Protein AF-A2G7I9-F1 (afdb_monomer)

Foldseek 3Di:
DDQLPQPQPDDDDPDDCPCVCQCVPDPNDDDDDPVVLLVVLVQLLCCQQPPLDPVSVVSVCPDDPRDQPSFRPPPVRPPDPDTHGSLLSNLQRVSVSSNVCSCVVPVRDQDPSSCLNVLQNVHVVSNVVNVVPDDDDQSSCLRVLSSLPVVSNVCCCPVVVHQRDLVSCLVNVNVVSVVVNCVVPVPPLCVLQSCLSPLVVLPVPVVVVPPDDLVCPQSNVLSVLSSCVVPPVDDDDDQCDARPVGDGSVNSCVVRVPPDDCVSVPDDDPDPPPDDD

Sequence (277 aa):
MTKYIQKYRFYSFKVSESLDKQIFDKYFGLGLTDSNHLKISHLLKTIIDDDDDVKLLAPLTEKNGFSRYNSINFNELPCVESQLSLLEACCYYGSVNCFKFLRTKFSAEITELCLQLSFLGGNPDIMSECLKCHKPDKKCMKYAIMSHNIDFVTYLMNEHNLKIKVRYCIKYDNIQAFLIRYDQTNDIEDFIVQTSDYPYVWKTIFSNLTEFDEDYHGLLYTAKFIAHHNFYYDNKDDYHFKDDSGKNILHYIAMYFTGIDIEYIGCPKVRLAQRSI

Organism: Trichomonas vaginalis (strain ATCC PRA-98 / G3) (NCBI:txid412133)

InterPro domains:
  IPR020683 Domain of unknown function DUF3447 [PF11929] (106-180)
  IPR036770 Ankyrin repeat-containing domain superfamily [SSF48403] (51-256)

Structure (mmCIF, N/CA/C/O backbone):
data_AF-A2G7I9-F1
#
_entry.id   AF-A2G7I9-F1
#
loop_
_atom_site.group_PDB
_atom_site.id
_atom_site.type_symbol
_atom_site.label_atom_id
_atom_site.label_alt_id
_atom_site.label_comp_id
_atom_site.label_asym_id
_atom_site.label_entity_id
_atom_site.label_seq_id
_atom_site.pdbx_PDB_ins_code
_atom_site.Cartn_x
_atom_site.Cartn_y
_atom_site.Cartn_z
_atom_site.occupancy
_atom_site.B_iso_or_equiv
_atom_site.auth_seq_id
_atom_site.auth_comp_id
_atom_site.auth_asym_id
_atom_site.auth_atom_id
_atom_site.pdbx_PDB_model_num
ATOM 1 N N . MET A 1 1 ? 5.136 -16.976 12.941 1.00 31.02 1 MET A N 1
ATOM 2 C CA . MET A 1 1 ? 4.309 -16.059 12.131 1.00 31.02 1 MET A CA 1
ATOM 3 C C . MET A 1 1 ? 4.941 -14.685 12.243 1.00 31.02 1 MET A C 1
ATOM 5 O O . MET A 1 1 ? 5.017 -14.163 13.348 1.00 31.02 1 MET A O 1
ATOM 9 N N . THR A 1 2 ? 5.522 -14.175 11.164 1.00 25.70 2 THR A N 1
ATOM 10 C CA . THR A 1 2 ? 6.308 -12.933 11.189 1.00 25.70 2 THR A CA 1
ATOM 11 C C . THR A 1 2 ? 5.359 -11.739 11.278 1.00 25.70 2 THR A C 1
ATOM 13 O O . THR A 1 2 ? 4.479 -11.618 10.431 1.00 25.70 2 THR A O 1
ATOM 16 N N . LYS A 1 3 ? 5.514 -10.847 12.272 1.00 31.17 3 LYS A N 1
ATOM 17 C CA . LYS A 1 3 ? 4.877 -9.519 12.191 1.00 31.17 3 LYS A CA 1
ATOM 18 C C . LYS A 1 3 ? 5.465 -8.828 10.957 1.00 31.17 3 LYS A C 1
ATOM 20 O O . LYS A 1 3 ? 6.676 -8.623 10.912 1.00 31.17 3 LYS A O 1
ATOM 25 N N . TYR A 1 4 ? 4.634 -8.484 9.974 1.00 40.41 4 TYR A N 1
ATOM 26 C CA . TYR A 1 4 ? 5.052 -7.654 8.845 1.00 40.41 4 TYR A CA 1
ATOM 27 C C . TYR A 1 4 ? 5.367 -6.256 9.392 1.00 40.41 4 TYR A C 1
ATOM 29 O O . TYR A 1 4 ? 4.468 -5.452 9.628 1.00 40.41 4 TYR A O 1
ATOM 37 N N . ILE A 1 5 ? 6.643 -5.988 9.674 1.00 40.84 5 ILE A N 1
ATOM 38 C CA . ILE A 1 5 ? 7.090 -4.670 10.130 1.00 40.84 5 ILE A CA 1
ATOM 39 C C . ILE A 1 5 ? 6.870 -3.704 8.966 1.00 40.84 5 ILE A C 1
ATOM 41 O O . ILE A 1 5 ? 7.518 -3.835 7.928 1.00 40.84 5 ILE A O 1
ATOM 45 N N . GLN A 1 6 ? 5.964 -2.735 9.132 1.00 49.16 6 GLN A N 1
ATOM 46 C CA . GLN A 1 6 ? 5.792 -1.665 8.153 1.00 49.16 6 GLN A CA 1
ATOM 47 C C . GLN A 1 6 ? 7.142 -0.973 7.935 1.00 49.16 6 GLN A C 1
ATOM 49 O O . GLN A 1 6 ? 7.663 -0.315 8.834 1.00 49.16 6 GLN A O 1
ATOM 54 N N . LYS A 1 7 ? 7.686 -1.079 6.717 1.00 42.44 7 LYS A N 1
ATOM 55 C CA . LYS A 1 7 ? 8.950 -0.438 6.303 1.00 42.44 7 LYS A CA 1
ATOM 56 C C . LYS A 1 7 ? 8.947 1.087 6.523 1.00 42.44 7 LYS A C 1
ATOM 58 O O . LYS A 1 7 ? 10.001 1.701 6.624 1.00 42.44 7 LYS A O 1
ATOM 63 N N . TYR A 1 8 ? 7.755 1.676 6.636 1.00 48.97 8 TYR A N 1
ATOM 64 C CA . TYR A 1 8 ? 7.500 3.099 6.859 1.00 48.97 8 TYR A CA 1
ATOM 65 C C . TYR A 1 8 ? 7.062 3.444 8.301 1.00 48.97 8 TYR A C 1
ATOM 67 O O . TYR A 1 8 ? 6.523 4.528 8.523 1.00 48.97 8 TYR A O 1
ATOM 75 N N . ARG A 1 9 ? 7.286 2.563 9.294 1.00 41.75 9 ARG A N 1
ATOM 76 C CA . ARG A 1 9 ? 7.058 2.872 10.722 1.00 41.75 9 ARG A CA 1
ATOM 77 C C . ARG A 1 9 ? 8.090 3.913 11.177 1.00 41.75 9 ARG A C 1
ATOM 79 O O . ARG A 1 9 ? 9.250 3.585 11.419 1.00 41.75 9 ARG A O 1
ATOM 86 N N . PHE A 1 10 ? 7.683 5.181 11.213 1.00 41.25 10 PHE A N 1
ATOM 87 C CA . PHE A 1 10 ? 8.579 6.295 11.530 1.00 41.25 10 PHE A CA 1
ATOM 88 C C . PHE A 1 10 ? 9.088 6.246 12.977 1.00 41.25 10 PHE A C 1
ATOM 90 O O . PHE A 1 10 ? 8.421 5.728 13.869 1.00 41.25 10 PHE A O 1
ATOM 97 N N . TYR A 1 11 ? 10.282 6.814 13.170 1.00 35.47 11 TYR A N 1
ATOM 98 C CA . TYR A 1 11 ? 11.043 6.905 14.418 1.00 35.47 11 TYR A CA 1
ATOM 99 C C . TYR A 1 11 ? 10.212 6.937 15.708 1.00 35.47 11 TYR A C 1
ATOM 101 O O . TYR A 1 11 ? 9.397 7.836 15.924 1.00 35.47 11 TYR A O 1
ATOM 109 N N . SER A 1 12 ? 10.554 6.041 16.637 1.00 38.47 12 SER A N 1
ATOM 110 C CA . SER A 1 12 ? 10.219 6.206 18.047 1.00 38.47 12 SER A CA 1
ATOM 111 C C . SER A 1 12 ? 10.890 7.472 18.587 1.00 38.47 12 SER A C 1
ATOM 113 O O . SER A 1 12 ? 12.110 7.546 18.756 1.00 38.47 12 SER A O 1
ATOM 115 N N . PHE A 1 13 ? 10.087 8.498 18.862 1.00 37.19 13 PHE A N 1
ATOM 116 C CA . PHE A 1 13 ? 10.564 9.681 19.570 1.00 37.19 13 PHE A CA 1
ATOM 117 C C . PHE A 1 13 ? 10.993 9.284 20.988 1.00 37.19 13 PHE A C 1
ATOM 119 O O . PHE A 1 13 ? 10.234 8.648 21.718 1.00 37.19 13 PHE A O 1
ATOM 126 N N . LYS A 1 14 ? 12.188 9.710 21.417 1.00 40.84 14 LYS A N 1
ATOM 127 C CA . LYS A 1 14 ? 12.550 9.689 22.841 1.00 40.84 14 LYS A CA 1
ATOM 128 C C . LYS A 1 14 ? 11.755 10.776 23.567 1.00 40.84 14 LYS A C 1
ATOM 130 O O . LYS A 1 14 ? 12.200 11.917 23.661 1.00 40.84 14 LYS A O 1
ATOM 135 N N . VAL A 1 15 ? 10.567 10.416 24.045 1.00 42.34 15 VAL A N 1
ATOM 136 C CA . VAL A 1 15 ? 9.718 11.278 24.879 1.00 42.34 15 VAL A CA 1
ATOM 137 C C . VAL A 1 15 ? 10.350 11.428 26.266 1.00 42.34 15 VAL A C 1
ATOM 139 O O . VAL A 1 15 ? 10.747 10.438 26.876 1.00 42.34 15 VAL A O 1
ATOM 142 N N . SER A 1 16 ? 10.449 12.662 26.769 1.00 38.56 16 SER A N 1
ATOM 143 C CA . SER A 1 16 ? 11.104 12.976 28.044 1.00 38.56 16 SER A CA 1
ATOM 144 C C . SER A 1 16 ? 10.111 13.339 29.157 1.00 38.56 16 SER A C 1
ATOM 146 O O . SER A 1 16 ? 9.868 14.512 29.442 1.00 38.56 16 SER A O 1
ATOM 148 N N . GLU A 1 17 ? 9.584 12.306 29.809 1.00 43.19 17 GLU A N 1
ATOM 149 C CA . GLU A 1 17 ? 9.392 12.208 31.266 1.00 43.19 17 GLU A CA 1
ATOM 150 C C . GLU A 1 17 ? 8.541 13.230 32.061 1.00 43.19 17 GLU A C 1
ATOM 152 O O . GLU A 1 17 ? 8.348 12.991 33.249 1.00 43.19 17 GLU A O 1
ATOM 157 N N . SER A 1 18 ? 8.036 14.354 31.544 1.00 35.47 18 SER A N 1
ATOM 158 C CA . SER A 1 18 ? 7.491 15.424 32.422 1.00 35.47 18 SER A CA 1
ATOM 159 C C . SER A 1 18 ? 5.965 15.550 32.503 1.00 35.47 18 SER A C 1
ATOM 161 O O . SER A 1 18 ? 5.465 16.327 33.313 1.00 35.47 18 SER A O 1
ATOM 163 N N . LEU A 1 19 ? 5.209 14.817 31.679 1.00 37.66 19 LEU A N 1
ATOM 164 C CA . LEU A 1 19 ? 3.817 15.145 31.385 1.00 37.66 19 LEU A CA 1
ATOM 165 C C . LEU A 1 19 ? 2.821 13.980 31.126 1.00 37.66 19 LEU A C 1
ATOM 167 O O . LEU A 1 19 ? 1.680 14.296 30.807 1.00 37.66 19 LEU A O 1
ATOM 171 N N . ASP A 1 20 ? 3.060 12.653 31.138 1.00 47.78 20 ASP A N 1
ATOM 172 C CA . ASP A 1 20 ? 3.961 11.609 31.743 1.00 47.78 20 ASP A CA 1
ATOM 173 C C . ASP A 1 20 ? 3.395 10.887 33.165 1.00 47.78 20 ASP A C 1
ATOM 175 O O . ASP A 1 20 ? 2.493 9.191 33.605 1.00 47.78 20 ASP A O 1
ATOM 179 N N . LYS A 1 21 ? 3.760 12.116 33.783 1.00 37.25 21 LYS A N 1
ATOM 180 C CA . LYS A 1 21 ? 3.775 12.826 35.100 1.00 37.25 21 LYS A CA 1
ATOM 181 C C . LYS A 1 21 ? 2.654 13.879 35.286 1.00 37.25 21 LYS A C 1
ATOM 183 O O . LYS A 1 21 ? 2.747 14.633 36.238 1.00 37.25 21 LYS A O 1
ATOM 188 N N . GLN A 1 22 ? 1.568 13.854 34.479 1.00 39.16 22 GLN A N 1
ATOM 189 C CA . GLN A 1 22 ? 0.197 14.269 34.902 1.00 39.16 22 GLN A CA 1
ATOM 190 C C . GLN A 1 22 ? -0.930 13.356 34.344 1.00 39.16 22 GLN A C 1
ATOM 192 O O . GLN A 1 22 ? -1.584 13.652 33.344 1.00 39.16 22 GLN A O 1
ATOM 197 N N . ILE A 1 23 ? -1.144 12.210 35.006 1.00 43.50 23 ILE A N 1
ATOM 198 C CA . ILE A 1 23 ? -1.938 11.035 34.583 1.00 43.50 23 ILE A CA 1
ATOM 199 C C . ILE A 1 23 ? -1.200 9.679 34.624 1.00 43.50 23 ILE A C 1
ATOM 201 O O . ILE A 1 23 ? -1.418 8.893 33.717 1.00 43.50 23 ILE A O 1
ATOM 205 N N . PHE A 1 24 ? -0.327 9.324 35.570 1.00 35.69 24 PHE A N 1
ATOM 206 C CA . PHE A 1 24 ? 0.183 10.022 36.757 1.00 35.69 24 PHE A CA 1
ATOM 207 C C . PHE A 1 24 ? -0.904 10.463 37.790 1.00 35.69 24 PHE A C 1
ATOM 209 O O . PHE A 1 24 ? -1.616 9.620 38.318 1.00 35.69 24 PHE A O 1
ATOM 216 N N . ASP A 1 25 ? -1.114 11.760 38.035 1.00 35.94 25 ASP A N 1
ATOM 217 C CA . ASP A 1 25 ? -2.023 12.411 39.014 1.00 35.94 25 ASP A CA 1
ATOM 218 C C . ASP A 1 25 ? -3.424 11.848 39.418 1.00 35.94 25 ASP A C 1
ATOM 220 O O . ASP A 1 25 ? -3.811 12.080 40.561 1.00 35.94 25 ASP A O 1
ATOM 224 N N . LYS A 1 26 ? -4.282 11.279 38.542 1.00 35.78 26 LYS A N 1
ATOM 225 C CA . LYS A 1 26 ? -5.763 11.313 38.746 1.00 35.78 26 LYS A CA 1
ATOM 226 C C . LYS A 1 26 ? -6.619 10.156 38.177 1.00 35.78 26 LYS A C 1
ATOM 228 O O . LYS A 1 26 ? -7.126 9.357 38.945 1.00 35.78 26 LYS A O 1
ATOM 233 N N . TYR A 1 27 ? -6.872 10.116 36.860 1.00 40.81 27 TYR A N 1
ATOM 234 C CA . TYR A 1 27 ? -7.520 8.985 36.138 1.00 40.81 27 TYR A CA 1
ATOM 235 C C . TYR A 1 27 ? -7.129 8.922 34.641 1.00 40.81 27 TYR A C 1
ATOM 237 O O . TYR A 1 27 ? -6.637 7.918 34.155 1.00 40.81 27 TYR A O 1
ATOM 245 N N . PHE A 1 28 ? -7.296 10.037 33.922 1.00 34.94 28 PHE A N 1
ATOM 246 C CA . PHE A 1 28 ? -6.367 10.618 32.925 1.00 34.94 28 PHE A CA 1
ATOM 247 C C . PHE A 1 28 ? -7.024 11.959 32.575 1.00 34.94 28 PHE A C 1
ATOM 249 O O . PHE A 1 28 ? -7.973 11.986 31.791 1.00 34.94 28 PHE A O 1
ATOM 256 N N . GLY A 1 29 ? -6.700 13.007 33.337 1.00 39.78 29 GLY A N 1
ATOM 257 C CA . GLY A 1 29 ? -7.655 14.069 33.686 1.00 39.78 29 GLY A CA 1
ATOM 258 C C . GLY A 1 29 ? -7.042 15.463 33.760 1.00 39.78 29 GLY A C 1
ATOM 259 O O . GLY A 1 29 ? -7.257 16.171 34.743 1.00 39.78 29 GLY A O 1
ATOM 260 N N . LEU A 1 30 ? -6.275 15.810 32.727 1.00 44.31 30 LEU A N 1
ATOM 261 C CA . LEU A 1 30 ? -5.762 17.153 32.448 1.00 44.31 30 LEU A CA 1
ATOM 262 C C . LEU A 1 30 ? -6.906 18.192 32.401 1.00 44.31 30 LEU A C 1
ATOM 264 O O . LEU A 1 30 ? -7.998 17.893 31.916 1.00 44.31 30 LEU A O 1
ATOM 268 N N . GLY A 1 31 ? -6.646 19.427 32.843 1.00 46.44 31 GLY A N 1
ATOM 269 C CA . GLY A 1 31 ? -7.558 20.567 32.651 1.00 46.44 31 GLY A CA 1
ATOM 270 C C . GLY A 1 31 ? -7.514 21.080 31.207 1.00 46.44 31 GLY A C 1
ATOM 271 O O . GLY A 1 31 ? -6.429 21.201 30.640 1.00 46.44 31 GLY A O 1
ATOM 272 N N . LEU A 1 32 ? -8.675 21.326 30.590 1.00 40.56 32 LEU A N 1
ATOM 273 C CA . LEU A 1 32 ? -8.820 21.472 29.133 1.00 40.56 32 LEU A CA 1
ATOM 274 C C . LEU A 1 32 ? -8.182 22.748 28.549 1.00 40.56 32 LEU A C 1
ATOM 276 O O . LEU A 1 32 ? -8.608 23.860 28.839 1.00 40.56 32 LEU A O 1
ATOM 280 N N . THR A 1 33 ? -7.207 22.539 27.662 1.00 47.97 33 THR A N 1
ATOM 281 C CA . THR A 1 33 ? -6.644 23.491 26.683 1.00 47.97 33 THR A CA 1
ATOM 282 C C . THR A 1 33 ? -6.219 22.698 25.437 1.00 47.97 33 THR A C 1
ATOM 284 O O . THR A 1 33 ? -6.110 21.467 25.509 1.00 47.97 33 THR A O 1
ATOM 287 N N . ASP A 1 34 ? -5.924 23.361 24.313 1.00 50.78 34 ASP A N 1
ATOM 288 C CA . ASP A 1 34 ? -5.560 22.703 23.038 1.00 50.78 34 ASP A CA 1
ATOM 289 C C . ASP A 1 34 ? -4.362 21.741 23.154 1.00 50.78 34 ASP A C 1
ATOM 291 O O . ASP A 1 34 ? -4.307 20.711 22.478 1.00 50.78 34 ASP A O 1
ATOM 295 N N . SER A 1 35 ? -3.454 22.010 24.102 1.00 53.09 35 SER A N 1
ATOM 296 C CA . SER A 1 35 ? -2.335 21.133 24.483 1.00 53.09 35 SER A CA 1
ATOM 297 C C . SER A 1 35 ? -2.767 19.684 24.766 1.00 53.09 35 SER A C 1
ATOM 299 O O . SER A 1 35 ? -1.989 18.749 24.570 1.00 53.09 35 SER A O 1
ATOM 301 N N . ASN A 1 36 ? -4.006 19.466 25.215 1.00 56.25 36 ASN A N 1
ATOM 302 C CA . ASN A 1 36 ? -4.496 18.139 25.577 1.00 56.25 36 ASN A CA 1
ATOM 303 C C . ASN A 1 36 ? -4.984 17.321 24.381 1.00 56.25 36 ASN A C 1
ATOM 305 O O . ASN A 1 36 ? -4.860 16.101 24.431 1.00 56.25 36 ASN A O 1
ATOM 309 N N . HIS A 1 37 ? -5.482 17.944 23.307 1.00 55.94 37 HIS A N 1
ATOM 310 C CA . HIS A 1 37 ? -5.866 17.197 22.103 1.00 55.94 37 HIS A CA 1
ATOM 311 C C . HIS A 1 37 ? -4.648 16.505 21.481 1.00 55.94 37 HIS A C 1
ATOM 313 O O . HIS A 1 37 ? -4.732 15.335 21.115 1.00 55.94 37 HIS A O 1
ATOM 319 N N . LEU A 1 38 ? -3.493 17.179 21.464 1.00 60.62 38 LEU A N 1
ATOM 320 C CA . LEU A 1 38 ? -2.234 16.592 21.004 1.00 60.62 38 LEU A CA 1
ATOM 321 C C . LEU A 1 38 ? -1.762 15.445 21.920 1.00 60.62 38 LEU A C 1
ATOM 323 O O . LEU A 1 38 ? -1.460 14.359 21.433 1.00 60.62 38 LEU A O 1
ATOM 327 N N . LYS A 1 39 ? -1.783 15.628 23.250 1.00 62.12 39 LYS A N 1
ATOM 328 C CA . LYS A 1 39 ? -1.428 14.563 24.218 1.00 62.12 39 LYS A CA 1
ATOM 329 C C . LYS A 1 39 ? -2.337 13.337 24.104 1.00 62.12 39 LYS A C 1
ATOM 331 O O . LYS A 1 39 ? -1.850 12.213 24.159 1.00 62.12 39 LYS A O 1
ATOM 336 N N . ILE A 1 40 ? -3.643 13.546 23.929 1.00 63.38 40 ILE A N 1
ATOM 337 C CA . ILE A 1 40 ? -4.617 12.466 23.720 1.00 63.38 40 ILE A CA 1
ATOM 338 C C . ILE A 1 40 ? -4.357 11.771 22.374 1.00 63.38 40 ILE A C 1
ATOM 340 O O . ILE A 1 40 ? -4.408 10.546 22.326 1.00 63.38 40 ILE A O 1
ATOM 344 N N . SER A 1 41 ? -3.995 12.517 21.321 1.00 64.81 41 SER A N 1
ATOM 345 C CA . SER A 1 41 ? -3.571 11.957 20.027 1.00 64.81 41 SER A CA 1
ATOM 346 C C . SER A 1 41 ? -2.378 11.003 20.186 1.00 64.81 41 SER A C 1
ATOM 348 O O . SER A 1 41 ? -2.452 9.850 19.765 1.00 64.81 41 SER A O 1
ATOM 350 N N . HIS A 1 42 ? -1.312 11.434 20.874 1.00 68.31 42 HIS A N 1
ATOM 351 C CA . HIS A 1 42 ? -0.134 10.592 21.120 1.00 68.31 42 HIS A CA 1
ATOM 352 C C . HIS A 1 42 ? -0.430 9.390 22.033 1.00 68.31 42 HIS A C 1
ATOM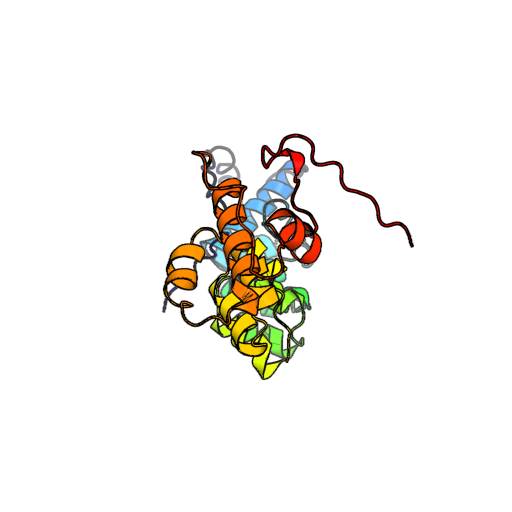 354 O O . HIS A 1 42 ? 0.029 8.291 21.743 1.00 68.31 42 HIS A O 1
ATOM 360 N N . LEU A 1 43 ? -1.228 9.553 23.096 1.00 69.56 43 LEU A N 1
ATOM 361 C CA . LEU A 1 43 ? -1.603 8.437 23.975 1.00 69.56 43 LEU A CA 1
ATOM 362 C C . LEU A 1 43 ? -2.412 7.369 23.220 1.00 69.56 43 LEU A C 1
ATOM 364 O O . LEU A 1 43 ? -2.144 6.177 23.354 1.00 69.56 43 LEU A O 1
ATOM 368 N N . LEU A 1 44 ? -3.374 7.790 22.393 1.00 71.62 44 LEU A N 1
ATOM 369 C CA . LEU A 1 44 ? -4.146 6.881 21.545 1.00 71.62 44 LEU A CA 1
ATOM 370 C C . LEU A 1 44 ? -3.273 6.237 20.459 1.00 71.62 44 LEU A C 1
ATOM 372 O O . LEU A 1 44 ? -3.484 5.069 20.150 1.00 71.62 44 LEU A O 1
ATOM 376 N N . LYS A 1 45 ? -2.267 6.951 19.928 1.00 71.88 45 LYS A N 1
ATOM 377 C CA . LYS A 1 45 ? -1.246 6.381 19.035 1.00 71.88 45 LYS A CA 1
ATOM 378 C C . LYS A 1 45 ? -0.505 5.232 19.722 1.00 71.88 45 LYS A C 1
ATOM 380 O O . LYS A 1 45 ? -0.524 4.140 19.177 1.00 71.88 45 LYS A O 1
ATOM 385 N N . THR A 1 46 ? 0.058 5.425 20.918 1.00 71.69 46 THR A N 1
ATOM 386 C CA . THR A 1 46 ? 0.788 4.364 21.646 1.00 71.69 46 THR A CA 1
ATOM 387 C C . THR A 1 46 ? -0.091 3.146 21.949 1.00 71.69 46 THR A C 1
ATOM 389 O O . THR A 1 46 ? 0.287 2.025 21.617 1.00 71.69 46 THR A O 1
ATOM 392 N N . ILE A 1 47 ? -1.297 3.363 22.493 1.00 75.25 47 ILE A N 1
ATOM 393 C CA . ILE A 1 47 ? -2.228 2.277 22.854 1.00 75.25 47 ILE A CA 1
ATOM 394 C C . ILE A 1 47 ? -2.627 1.428 21.632 1.00 75.25 47 ILE A C 1
ATOM 396 O O . ILE A 1 47 ? -2.882 0.234 21.775 1.00 75.25 47 ILE A O 1
ATOM 400 N N . ILE A 1 48 ? -2.689 2.027 20.437 1.00 76.44 48 ILE A N 1
ATOM 401 C CA . ILE A 1 48 ? -3.130 1.361 19.203 1.00 76.44 48 ILE A CA 1
ATOM 402 C C . ILE A 1 48 ? -1.940 0.792 18.397 1.00 76.44 48 ILE A C 1
ATOM 404 O O . ILE A 1 48 ? -2.046 -0.327 17.903 1.00 76.44 48 ILE A O 1
ATOM 408 N N . ASP A 1 49 ? -0.827 1.518 18.259 1.00 75.12 49 ASP A N 1
ATOM 409 C CA . ASP A 1 49 ? 0.348 1.137 17.447 1.00 75.12 49 ASP A CA 1
ATOM 410 C C . ASP A 1 49 ? 1.238 0.091 18.143 1.00 75.12 49 ASP A C 1
ATOM 412 O O . ASP A 1 49 ? 1.609 -0.913 17.532 1.00 75.12 49 ASP A O 1
ATOM 416 N N . ASP A 1 50 ? 1.585 0.307 19.416 1.00 70.19 50 ASP A N 1
ATOM 417 C CA . ASP A 1 50 ? 2.555 -0.535 20.129 1.00 70.19 50 ASP A CA 1
ATOM 418 C C . ASP A 1 50 ? 1.892 -1.652 20.956 1.00 70.19 50 ASP A C 1
ATOM 420 O O . ASP A 1 50 ? 2.322 -2.807 20.858 1.00 70.19 50 ASP A O 1
ATOM 424 N N . ASP A 1 51 ? 0.839 -1.338 21.723 1.00 73.44 51 ASP A N 1
ATOM 425 C CA . ASP A 1 51 ? 0.271 -2.262 22.724 1.00 73.44 51 ASP A CA 1
ATOM 426 C C . ASP A 1 51 ? -0.960 -3.071 22.251 1.00 73.44 51 ASP A C 1
ATOM 428 O O . ASP A 1 51 ? -1.127 -4.224 22.652 1.00 73.44 51 ASP A O 1
ATOM 432 N N . ASP A 1 52 ? -1.845 -2.478 21.436 1.00 85.50 52 ASP A N 1
ATOM 433 C CA . ASP A 1 52 ? -3.212 -2.972 21.150 1.00 85.50 52 ASP A CA 1
ATOM 434 C C . ASP A 1 52 ? -4.029 -3.284 22.434 1.00 85.50 52 ASP A C 1
ATOM 436 O O . ASP A 1 52 ? -4.872 -4.189 22.459 1.00 85.50 52 ASP A O 1
ATOM 440 N N . ASP A 1 53 ? -3.785 -2.550 23.533 1.00 84.88 53 ASP A N 1
ATOM 441 C CA . ASP A 1 53 ? -4.380 -2.855 24.843 1.00 84.88 53 ASP A CA 1
ATOM 442 C C . ASP A 1 53 ? -5.718 -2.139 25.094 1.00 84.88 53 ASP A C 1
ATOM 444 O O . ASP A 1 53 ? -5.813 -0.979 25.517 1.00 84.88 53 ASP A O 1
ATOM 448 N N . VAL A 1 54 ? -6.788 -2.918 24.945 1.00 85.88 54 VAL A N 1
ATOM 449 C CA . VAL A 1 54 ? -8.167 -2.547 25.288 1.00 85.88 54 VAL A CA 1
ATOM 450 C C . VAL A 1 54 ? -8.317 -2.077 26.744 1.00 85.88 54 VAL A C 1
ATOM 452 O O . VAL A 1 54 ? -9.190 -1.249 27.011 1.00 85.88 54 VAL A O 1
ATOM 455 N N . LYS A 1 55 ? -7.481 -2.530 27.691 1.00 84.62 55 LYS A N 1
ATOM 456 C CA . LYS A 1 55 ? -7.529 -2.079 29.098 1.00 84.62 55 LYS A CA 1
ATOM 457 C C . LYS A 1 55 ? -7.109 -0.620 29.260 1.00 84.62 55 LYS A C 1
ATOM 459 O O . LYS A 1 55 ? -7.625 0.052 30.148 1.00 84.62 55 LYS A O 1
ATOM 464 N N . LEU A 1 56 ? -6.198 -0.134 28.415 1.00 81.00 56 LEU A N 1
ATOM 465 C CA . LEU A 1 56 ? -5.782 1.269 28.394 1.00 81.00 56 LEU A CA 1
ATOM 466 C C . LEU A 1 56 ? -6.779 2.117 27.593 1.00 81.00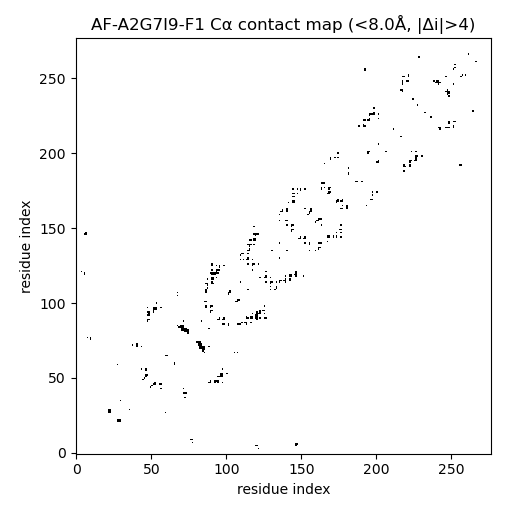 56 LEU A C 1
ATOM 468 O O . LEU A 1 56 ? -7.103 3.235 27.994 1.00 81.00 56 LEU A O 1
ATOM 472 N N . LEU A 1 57 ? -7.330 1.570 26.503 1.00 82.50 57 LEU A N 1
ATOM 473 C CA . LEU A 1 57 ? -8.327 2.258 25.681 1.00 82.50 57 LEU A CA 1
ATOM 474 C C . LEU A 1 57 ? -9.674 2.443 26.404 1.00 82.50 57 LEU A C 1
ATOM 476 O O . LEU A 1 57 ? -10.251 3.533 26.367 1.00 82.50 57 LEU A O 1
ATOM 480 N N . ALA A 1 58 ? -10.199 1.407 27.065 1.00 84.69 58 ALA A N 1
ATOM 481 C CA . ALA A 1 58 ? -11.570 1.409 27.580 1.00 84.69 58 ALA A CA 1
ATOM 482 C C . ALA A 1 58 ? -11.876 2.548 28.582 1.00 84.69 58 ALA A C 1
ATOM 484 O O . ALA A 1 58 ? -12.877 3.237 28.355 1.00 84.69 58 ALA A O 1
ATOM 485 N N . PRO A 1 59 ? -11.024 2.859 29.584 1.00 81.81 59 PRO A N 1
ATOM 486 C CA . PRO A 1 59 ? -11.239 3.981 30.505 1.00 81.81 59 PRO A CA 1
ATOM 487 C C . PRO A 1 59 ? -11.124 5.366 29.848 1.00 81.81 59 PRO A C 1
ATOM 489 O O . PRO A 1 59 ? -11.614 6.355 30.396 1.00 81.81 59 PRO A O 1
ATOM 492 N N . LEU A 1 60 ? -10.480 5.480 28.678 1.00 77.12 60 LEU A N 1
ATOM 493 C CA . LEU A 1 60 ? -10.515 6.715 27.884 1.00 77.12 60 LEU A CA 1
ATOM 494 C C . LEU A 1 60 ? -11.885 6.890 27.218 1.00 77.12 60 LEU A C 1
ATOM 496 O O . LEU A 1 60 ? -12.404 8.004 27.188 1.00 77.12 60 LEU A O 1
ATOM 500 N N . THR A 1 61 ? -12.490 5.789 26.758 1.00 76.88 61 THR A N 1
ATOM 501 C CA . THR A 1 61 ? -13.798 5.800 26.076 1.00 76.88 61 THR A CA 1
ATOM 502 C C . THR A 1 61 ? -14.998 6.105 26.978 1.00 76.88 61 THR A C 1
ATOM 504 O O . THR A 1 61 ? -16.099 6.319 26.481 1.00 76.88 61 THR A O 1
ATOM 507 N N . GLU A 1 62 ? -14.801 6.114 28.298 1.00 79.75 62 GLU A N 1
ATOM 508 C CA . GLU A 1 62 ? -15.852 6.308 29.311 1.00 79.75 62 GLU A CA 1
ATOM 509 C C . GLU A 1 62 ? -15.871 7.727 29.899 1.00 79.75 62 GLU A C 1
ATOM 511 O O . GLU A 1 62 ? -16.667 8.034 30.786 1.00 79.75 62 GLU A O 1
ATOM 516 N N . LYS A 1 63 ? -15.009 8.623 29.406 1.00 70.69 63 LYS A N 1
ATOM 517 C CA . LYS A 1 63 ? -14.948 10.010 29.877 1.00 70.69 63 LYS A CA 1
ATOM 518 C C . LYS A 1 63 ? -15.959 10.894 29.165 1.00 70.69 63 LYS A C 1
ATOM 520 O O . LYS A 1 63 ? -16.048 10.900 27.940 1.00 70.69 63 LYS A O 1
ATOM 525 N N . ASN A 1 64 ? -16.630 11.737 29.946 1.00 55.28 64 ASN A N 1
ATOM 526 C CA . ASN A 1 64 ? -17.455 12.830 29.437 1.00 55.28 64 ASN A CA 1
ATOM 527 C C . ASN A 1 64 ? -16.651 13.675 28.430 1.00 55.28 64 ASN A C 1
ATOM 529 O O . ASN A 1 64 ? -15.594 14.204 28.772 1.00 55.28 64 ASN A O 1
ATOM 533 N N . GLY A 1 65 ? -17.152 13.784 27.196 1.00 57.91 65 GLY A N 1
ATOM 534 C CA . GLY A 1 65 ? -16.472 14.452 26.078 1.00 57.91 65 GLY A CA 1
ATOM 535 C C . GLY A 1 65 ? -15.765 13.515 25.087 1.00 57.91 65 GLY A C 1
ATOM 536 O O . GLY A 1 65 ? -15.339 13.974 24.030 1.00 57.91 65 GLY A O 1
ATOM 537 N N . PHE A 1 66 ? -15.671 12.209 25.357 1.00 63.06 66 PHE A N 1
ATOM 538 C CA . PHE A 1 66 ? -15.207 11.240 24.363 1.00 63.06 66 PHE A CA 1
ATOM 539 C C . PHE A 1 66 ? -16.297 10.986 23.307 1.00 63.06 66 PHE A C 1
ATOM 541 O O . PHE A 1 66 ? -17.297 10.321 23.576 1.00 63.06 66 PHE A O 1
ATOM 548 N N . SER A 1 67 ? -16.117 11.511 22.093 1.00 60.62 67 SER A N 1
ATOM 549 C CA . SER A 1 67 ? -16.994 11.214 20.957 1.00 60.62 67 SER A CA 1
ATOM 550 C C . SER A 1 67 ? -16.501 9.980 20.203 1.00 60.62 67 SER A C 1
ATOM 552 O O . SER A 1 67 ? -15.304 9.830 19.964 1.00 60.62 67 SER A O 1
ATOM 554 N N . ARG A 1 68 ? -17.421 9.139 19.709 1.00 55.62 68 ARG A N 1
ATOM 555 C CA . ARG A 1 68 ? -17.077 8.069 18.747 1.00 55.62 68 ARG A CA 1
ATOM 556 C C . ARG A 1 68 ? -16.523 8.608 17.419 1.00 55.62 68 ARG A C 1
ATOM 558 O O . ARG A 1 68 ? -15.902 7.864 16.673 1.00 55.62 68 ARG A O 1
ATOM 565 N N . TYR A 1 69 ? -16.752 9.895 17.150 1.00 53.16 69 TYR A N 1
ATOM 566 C CA . TYR A 1 69 ? -16.214 10.639 16.013 1.00 53.16 69 TYR A CA 1
ATOM 567 C C . TYR A 1 69 ? -14.913 11.387 16.354 1.00 53.16 69 TYR A C 1
ATOM 569 O O . TYR A 1 69 ? -14.501 12.247 15.582 1.00 53.16 69 TYR A O 1
ATOM 577 N N . ASN A 1 70 ? -14.276 11.105 17.501 1.00 60.31 70 ASN A N 1
ATOM 578 C CA . ASN A 1 70 ? -12.959 11.651 17.828 1.00 60.31 70 ASN A CA 1
ATOM 579 C C . ASN A 1 70 ? -11.942 11.181 16.780 1.00 60.31 70 ASN A C 1
ATOM 581 O O . ASN A 1 70 ? -11.462 10.045 16.818 1.00 60.31 70 ASN A O 1
ATOM 585 N N . SER A 1 71 ? -11.629 12.071 15.844 1.00 62.03 71 SER A N 1
ATOM 586 C CA . SER A 1 71 ? -10.581 11.891 14.859 1.00 62.03 71 SER A CA 1
ATOM 587 C C . SER A 1 71 ? -9.220 12.120 15.517 1.00 62.03 71 SER A C 1
ATOM 589 O O . SER A 1 71 ? -8.950 13.162 16.118 1.00 62.03 71 SER A O 1
ATOM 591 N N . ILE A 1 72 ? -8.343 11.125 15.420 1.00 63.75 72 ILE A N 1
ATOM 592 C CA . ILE A 1 72 ? -6.948 11.259 15.814 1.00 63.75 72 ILE A CA 1
ATOM 593 C C . ILE A 1 72 ? -6.254 12.079 14.725 1.00 63.75 72 ILE A C 1
ATOM 595 O O . ILE A 1 72 ? -6.253 11.714 13.542 1.00 63.75 72 ILE A O 1
ATOM 599 N N . ASN A 1 73 ? -5.659 13.203 15.123 1.00 60.31 73 ASN A N 1
ATOM 600 C CA . ASN A 1 73 ? -4.822 13.983 14.229 1.00 60.31 73 ASN A CA 1
ATOM 601 C C . ASN A 1 73 ? -3.466 13.280 14.076 1.00 60.31 73 ASN A C 1
ATOM 603 O O . ASN A 1 73 ? -2.571 13.433 14.910 1.00 60.31 73 ASN A O 1
ATOM 607 N N . PHE A 1 74 ? -3.346 12.523 12.988 1.00 60.50 74 PHE A N 1
ATOM 608 C CA . PHE A 1 74 ? -2.133 11.847 12.553 1.00 60.50 74 PHE A CA 1
ATOM 609 C C . PHE A 1 74 ? -1.406 12.610 11.430 1.00 60.50 74 PHE A C 1
ATOM 611 O O . PHE A 1 74 ? -0.983 12.006 10.449 1.00 60.50 74 PHE A O 1
ATOM 618 N N . ASN A 1 75 ? -1.178 13.919 11.580 1.00 53.62 75 ASN A N 1
ATOM 619 C CA . ASN A 1 75 ? -0.281 14.675 10.683 1.00 53.62 75 ASN A CA 1
ATOM 620 C C . ASN A 1 75 ? 1.157 14.089 10.596 1.00 53.62 75 ASN A C 1
ATOM 622 O O . ASN A 1 75 ? 1.936 14.496 9.740 1.00 53.62 75 ASN A O 1
ATOM 626 N N . GLU A 1 76 ? 1.513 13.146 11.477 1.00 56.22 76 GLU A N 1
ATOM 627 C CA . GLU A 1 76 ? 2.771 12.385 11.478 1.00 56.22 76 GLU A CA 1
ATOM 628 C C . GLU A 1 76 ? 2.717 11.052 10.707 1.00 56.22 76 GLU A C 1
ATOM 630 O O . GLU A 1 76 ? 3.764 10.430 10.523 1.00 56.22 76 GLU A O 1
ATOM 635 N N . LEU A 1 77 ? 1.537 10.552 10.312 1.00 59.78 77 LEU A N 1
ATOM 636 C CA . LEU A 1 77 ? 1.456 9.277 9.596 1.00 59.78 77 LEU A CA 1
ATOM 637 C C . LEU A 1 77 ? 1.855 9.473 8.129 1.00 59.78 77 LEU A C 1
ATOM 639 O O . LEU A 1 77 ? 1.170 10.196 7.399 1.00 59.78 77 LEU A O 1
ATOM 643 N N . PRO A 1 78 ? 2.923 8.813 7.641 1.00 58.00 78 PRO A N 1
ATOM 644 C CA . PRO A 1 78 ? 3.252 8.880 6.228 1.00 58.00 78 PRO A CA 1
ATOM 645 C C . PRO A 1 78 ? 2.092 8.305 5.405 1.00 58.00 78 PRO A C 1
ATOM 647 O O . PRO A 1 78 ? 1.488 7.310 5.786 1.00 58.00 78 PRO A O 1
ATOM 650 N N . CYS A 1 79 ? 1.841 8.904 4.237 1.00 65.25 79 CYS A N 1
ATOM 651 C CA . CYS A 1 79 ? 0.896 8.480 3.190 1.00 65.25 79 CYS A CA 1
ATOM 652 C C . CYS A 1 79 ? -0.617 8.730 3.369 1.00 65.25 79 CYS A C 1
ATOM 654 O O . CYS A 1 79 ? -1.349 8.441 2.406 1.00 65.25 79 CYS A O 1
ATOM 656 N N . VAL A 1 80 ? -1.076 9.279 4.500 1.00 69.12 80 VAL A N 1
ATOM 657 C CA . VAL A 1 80 ? -2.497 9.590 4.759 1.00 69.12 80 VAL A CA 1
ATOM 658 C C . VAL A 1 80 ?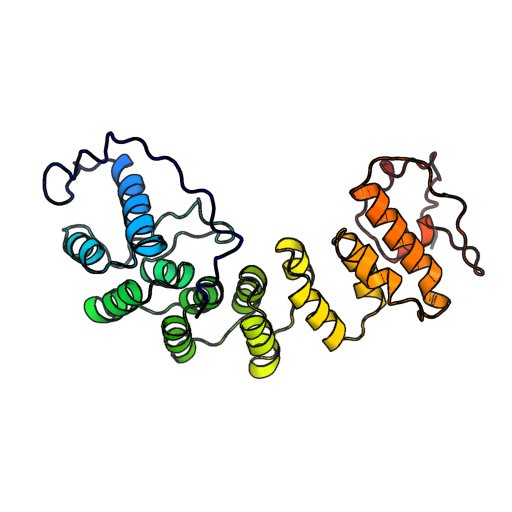 -2.681 11.094 4.994 1.00 69.12 80 VAL A C 1
ATOM 660 O O . VAL A 1 80 ? -2.113 11.661 5.915 1.00 69.12 80 VAL A O 1
ATOM 663 N N . GLU A 1 81 ? -3.490 11.745 4.158 1.00 62.84 81 GLU A N 1
ATOM 664 C CA . GLU A 1 81 ? -3.681 13.211 4.134 1.00 62.84 81 GLU A CA 1
ATOM 665 C C . GLU A 1 81 ? -4.896 13.678 4.971 1.00 62.84 81 GLU A C 1
ATOM 667 O O . GLU A 1 81 ? -5.361 14.809 4.847 1.00 62.84 81 GLU A O 1
ATOM 672 N N . SER A 1 82 ? -5.442 12.798 5.813 1.00 66.62 82 SER A N 1
ATOM 673 C CA . SER A 1 82 ? -6.667 13.010 6.589 1.00 66.62 82 SER A CA 1
ATOM 674 C C . SER A 1 82 ? -6.511 12.525 8.028 1.00 66.62 82 SER A C 1
ATOM 676 O O . SER A 1 82 ? -5.895 11.489 8.275 1.00 66.62 82 SER A O 1
ATOM 678 N N . GLN A 1 83 ? -7.148 13.219 8.975 1.00 74.38 83 GLN A N 1
ATOM 679 C CA . GLN A 1 83 ? -7.338 12.692 10.329 1.00 74.38 83 GLN A CA 1
ATOM 680 C C . GLN A 1 83 ? -8.115 11.364 10.263 1.00 74.38 83 GLN A C 1
ATOM 682 O O . GLN A 1 83 ? -9.001 11.221 9.420 1.00 74.38 83 GLN A O 1
ATOM 687 N N . LEU A 1 84 ? -7.802 10.409 11.142 1.00 78.25 84 LEU A N 1
ATOM 688 C CA . LEU A 1 84 ? -8.427 9.079 11.142 1.00 78.25 84 LEU A CA 1
ATOM 689 C C . LEU A 1 84 ? -9.346 8.904 12.344 1.00 78.25 84 LEU A C 1
ATOM 691 O O . LEU A 1 84 ? -8.994 9.307 13.452 1.00 78.25 84 LEU A O 1
ATOM 695 N N . SER A 1 85 ? -10.482 8.234 12.172 1.00 83.94 85 SER A N 1
ATOM 696 C CA . SER A 1 85 ? -11.210 7.695 13.321 1.00 83.94 85 SER A CA 1
ATOM 697 C C . SER A 1 85 ? -10.372 6.639 14.054 1.00 83.94 85 SER A C 1
ATOM 699 O O . SER A 1 85 ? -9.462 6.022 13.497 1.00 83.94 85 SER A O 1
ATOM 701 N N . LEU A 1 86 ? -10.724 6.374 15.311 1.00 84.38 86 LEU A N 1
ATOM 702 C CA . LEU A 1 86 ? -10.123 5.306 16.117 1.00 84.38 86 LEU A CA 1
ATOM 703 C C . LEU A 1 86 ? -10.155 3.930 15.429 1.00 84.38 86 LEU A C 1
ATOM 705 O O . LEU A 1 86 ? -9.222 3.146 15.585 1.00 84.38 86 LEU A O 1
ATOM 709 N N . LEU A 1 87 ? -11.207 3.630 14.659 1.00 89.25 87 LEU A N 1
ATOM 710 C CA . LEU A 1 87 ? -11.335 2.347 13.967 1.00 89.25 87 LEU A CA 1
ATOM 711 C C . LEU A 1 87 ? -10.401 2.268 12.750 1.00 89.25 87 LEU A C 1
ATOM 713 O O . LEU A 1 87 ? -9.741 1.251 12.547 1.00 89.25 87 LEU A O 1
ATOM 717 N N . GLU A 1 88 ? -10.291 3.355 11.985 1.00 90.25 88 GLU A N 1
ATOM 718 C CA . GLU A 1 88 ? -9.359 3.474 10.857 1.00 90.25 88 GLU A CA 1
ATOM 719 C C . GLU A 1 88 ? -7.899 3.452 11.332 1.00 90.25 88 GLU A C 1
ATOM 721 O O . GLU A 1 88 ? -7.053 2.846 10.678 1.00 90.25 88 GLU A O 1
ATOM 726 N N . ALA A 1 89 ? -7.613 4.014 12.513 1.00 86.75 89 ALA A N 1
ATOM 727 C CA . ALA A 1 89 ? -6.321 3.886 13.184 1.00 86.75 89 ALA A CA 1
ATOM 728 C C . ALA A 1 89 ? -5.984 2.417 13.493 1.00 86.75 89 ALA A C 1
ATOM 730 O O . ALA A 1 89 ? -4.907 1.942 13.140 1.00 86.75 89 ALA A O 1
ATOM 731 N N . CYS A 1 90 ? -6.926 1.662 14.071 1.00 90.75 90 CYS A N 1
ATOM 732 C CA . CYS A 1 90 ? -6.739 0.226 14.304 1.00 90.75 90 CYS A CA 1
ATOM 733 C C . CYS A 1 90 ? -6.519 -0.546 12.989 1.00 90.75 90 CYS A C 1
ATOM 735 O O . CYS A 1 90 ? -5.757 -1.509 12.962 1.00 90.75 90 CYS A O 1
ATOM 737 N N . CYS A 1 91 ? -7.134 -0.113 11.882 1.00 93.06 91 CYS A N 1
ATOM 738 C CA . CYS A 1 91 ? -6.884 -0.691 10.559 1.00 93.06 91 CYS A CA 1
ATOM 739 C C . CYS A 1 91 ? -5.485 -0.351 10.023 1.00 93.06 91 CYS A C 1
ATOM 741 O O . CYS A 1 91 ? -4.840 -1.230 9.458 1.00 93.06 91 CYS A O 1
ATOM 743 N N . TYR A 1 92 ? -5.003 0.882 10.230 1.00 89.50 92 TYR A N 1
ATOM 744 C CA . TYR A 1 92 ? -3.653 1.318 9.848 1.00 89.50 92 TYR A CA 1
ATOM 745 C C . TYR A 1 92 ? -2.567 0.494 10.552 1.00 89.50 92 TYR A C 1
ATOM 747 O O . TYR A 1 92 ? -1.609 0.072 9.907 1.00 89.50 92 TYR A O 1
ATOM 755 N N . TYR A 1 93 ? -2.704 0.274 11.863 1.00 87.25 93 TYR A N 1
ATOM 756 C CA . TYR A 1 93 ? -1.682 -0.382 12.691 1.00 87.25 93 TYR A CA 1
ATOM 757 C C . TYR A 1 93 ? -1.876 -1.904 12.844 1.00 87.25 93 TYR A C 1
ATOM 759 O O . TYR A 1 93 ? -0.960 -2.602 13.271 1.00 87.25 93 TYR A O 1
ATOM 767 N N . GLY A 1 94 ? -3.043 -2.446 12.474 1.00 91.81 94 GLY A N 1
ATOM 768 C CA . GLY A 1 94 ? -3.362 -3.873 12.614 1.00 91.81 94 GLY A CA 1
ATOM 769 C C . GLY A 1 94 ? -3.853 -4.285 14.013 1.00 91.81 94 GLY A C 1
ATOM 770 O O . GLY A 1 94 ? -3.793 -5.468 14.360 1.00 91.81 94 GLY A O 1
ATOM 771 N N . SER A 1 95 ? -4.342 -3.326 14.800 1.00 93.00 95 SER A N 1
ATOM 772 C CA . SER A 1 95 ? -4.720 -3.416 16.220 1.00 93.00 95 SER A CA 1
ATOM 773 C C . SER A 1 95 ? -6.084 -4.094 16.404 1.00 93.00 95 SER A C 1
ATOM 775 O O . SER A 1 95 ? -7.141 -3.459 16.497 1.00 93.00 95 SER A O 1
ATOM 777 N N . VAL A 1 96 ? -6.082 -5.424 16.354 1.00 95.50 96 VAL A N 1
ATOM 778 C CA . VAL A 1 96 ? -7.297 -6.245 16.274 1.00 95.50 96 VAL A CA 1
ATOM 779 C C . VAL A 1 96 ? -8.124 -6.242 17.556 1.00 95.50 96 VAL A C 1
ATOM 781 O O . VAL A 1 96 ? -9.354 -6.324 17.475 1.00 95.50 96 VAL A O 1
ATOM 784 N N . ASN A 1 97 ? -7.505 -6.120 18.729 1.00 95.56 97 ASN A N 1
ATOM 785 C CA . ASN A 1 97 ? -8.239 -6.102 19.992 1.00 95.56 97 ASN A CA 1
ATOM 786 C C . ASN A 1 97 ? -8.983 -4.771 20.149 1.00 95.56 97 ASN A C 1
ATOM 788 O O . ASN A 1 97 ? -10.187 -4.768 20.426 1.00 95.56 97 ASN A O 1
ATOM 792 N N . CYS A 1 98 ? -8.311 -3.653 19.867 1.00 92.75 98 CYS A N 1
ATOM 793 C CA . CYS A 1 98 ? -8.914 -2.322 19.840 1.00 92.75 98 CYS A CA 1
ATOM 794 C C . CYS A 1 98 ? -10.003 -2.218 18.761 1.00 92.75 98 CYS A C 1
ATOM 796 O O . CYS A 1 98 ? -11.100 -1.735 19.052 1.00 92.75 98 CYS A O 1
ATOM 798 N N . PHE A 1 99 ? -9.775 -2.762 17.558 1.00 94.69 99 PHE A N 1
ATOM 799 C CA . PHE A 1 99 ? -10.795 -2.846 16.505 1.00 94.69 99 PHE A CA 1
ATOM 800 C C . PHE A 1 99 ? -12.049 -3.602 16.977 1.00 94.69 99 PHE A C 1
ATOM 802 O O . PHE A 1 99 ? -13.161 -3.071 16.906 1.00 94.69 99 PHE A O 1
ATOM 809 N N . LYS A 1 100 ? -11.886 -4.821 17.516 1.00 95.81 100 LYS A N 1
ATOM 810 C CA . LYS A 1 100 ? -13.000 -5.653 18.011 1.00 95.81 100 LYS A CA 1
ATOM 811 C C . LYS A 1 100 ? -13.740 -4.989 19.175 1.00 95.81 100 LYS A C 1
ATOM 813 O O . LYS A 1 100 ? -14.971 -5.029 19.213 1.00 95.81 100 LYS A O 1
ATOM 818 N N . PHE A 1 101 ? -13.026 -4.324 20.083 1.00 93.75 101 PHE A N 1
ATOM 819 C CA . PHE A 1 101 ? -13.618 -3.537 21.166 1.00 93.75 101 PHE A CA 1
ATOM 820 C C . PHE A 1 101 ? -14.460 -2.364 20.641 1.00 93.75 101 PHE A C 1
ATOM 822 O O . PHE A 1 101 ? -15.618 -2.224 21.037 1.00 93.75 101 PHE A O 1
ATOM 829 N N . LEU A 1 102 ? -13.930 -1.559 19.714 1.00 90.50 102 LEU A N 1
ATOM 830 C CA . LEU A 1 102 ? -14.640 -0.411 19.133 1.00 90.50 102 LEU A CA 1
ATOM 831 C C . LEU A 1 102 ? -15.885 -0.843 18.341 1.00 90.50 102 LEU A C 1
ATOM 833 O O . LEU A 1 102 ? -16.947 -0.223 18.468 1.00 90.50 102 LEU A O 1
ATOM 837 N N . ARG A 1 103 ? -15.785 -1.941 17.579 1.00 93.12 103 ARG A N 1
ATOM 838 C CA . ARG A 1 103 ? -16.929 -2.571 16.898 1.00 93.12 103 ARG A CA 1
ATOM 839 C C . ARG A 1 103 ? -17.994 -3.038 17.889 1.00 93.12 103 ARG A C 1
ATOM 841 O O . ARG A 1 103 ? -19.166 -2.754 17.675 1.00 93.12 103 ARG A O 1
ATOM 848 N N . THR A 1 104 ? -17.601 -3.696 18.979 1.00 93.31 104 THR A N 1
ATOM 849 C CA . THR A 1 104 ? -18.545 -4.282 19.950 1.00 93.31 104 THR A CA 1
ATOM 850 C C . THR A 1 104 ? -19.207 -3.230 20.845 1.00 93.31 104 THR A C 1
ATOM 852 O O . THR A 1 104 ? -20.414 -3.287 21.060 1.00 93.31 104 THR A O 1
ATOM 855 N N . LYS A 1 105 ? -18.447 -2.259 21.372 1.00 89.44 1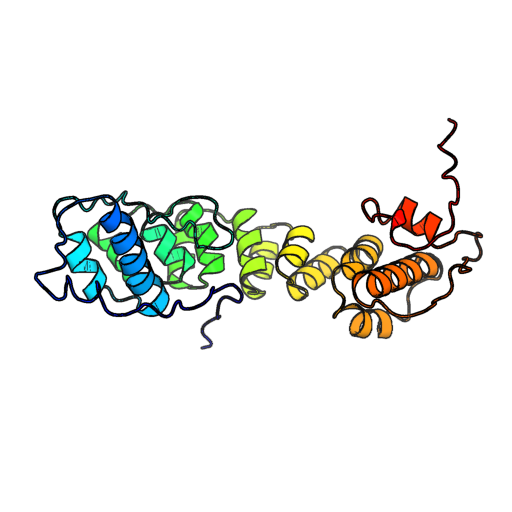05 LYS A N 1
ATOM 856 C CA . LYS A 1 105 ? -18.947 -1.284 22.361 1.00 89.44 105 LYS A CA 1
ATOM 857 C C . LYS A 1 105 ? -19.696 -0.101 21.738 1.00 89.44 105 LYS A C 1
ATOM 859 O O . LYS A 1 105 ? -20.583 0.453 22.381 1.00 89.44 105 LYS A O 1
ATOM 864 N N . PHE A 1 106 ? -19.353 0.294 20.508 1.00 86.44 106 PHE A N 1
ATOM 865 C CA . PHE A 1 106 ? -19.888 1.511 19.874 1.00 86.44 106 PHE A CA 1
ATOM 866 C C . PHE A 1 106 ? -20.582 1.279 18.527 1.00 86.44 106 PHE A C 1
ATOM 868 O O . PHE A 1 106 ? -21.031 2.250 17.908 1.00 86.44 106 PHE A O 1
ATOM 875 N N . SER A 1 107 ? -20.640 0.028 18.051 1.00 89.06 107 SER A N 1
ATOM 876 C CA . SER A 1 107 ? -21.052 -0.322 16.683 1.00 89.06 107 SER A CA 1
ATOM 877 C C . SER A 1 107 ? -20.309 0.502 15.622 1.00 89.06 107 SER A C 1
ATOM 879 O O . SER A 1 107 ? -20.897 0.885 14.612 1.00 89.06 107 SER A O 1
ATOM 881 N N . ALA A 1 108 ? -19.030 0.819 15.878 1.00 88.62 108 ALA A N 1
ATOM 882 C CA . ALA A 1 108 ? -18.239 1.749 15.073 1.00 88.62 108 ALA A CA 1
ATOM 883 C C . ALA A 1 108 ? -18.250 1.346 13.589 1.00 88.62 108 ALA A C 1
ATOM 885 O O . ALA A 1 108 ? -17.983 0.190 13.254 1.00 88.62 108 ALA A O 1
ATOM 886 N N . GLU A 1 109 ? -18.609 2.277 12.709 1.00 91.88 109 GLU A N 1
ATOM 887 C CA . GLU A 1 109 ? -18.827 1.997 11.291 1.00 91.88 109 GLU A CA 1
ATOM 888 C C . GLU A 1 109 ? -17.514 1.629 10.589 1.00 91.88 109 GLU A C 1
ATOM 890 O O . GLU A 1 109 ? -16.509 2.323 10.728 1.00 91.88 109 GLU A O 1
ATOM 895 N N . ILE A 1 110 ? -17.522 0.532 9.828 1.00 95.56 110 ILE A N 1
ATOM 896 C CA . ILE A 1 110 ? -16.403 0.173 8.955 1.00 95.56 110 ILE A CA 1
ATOM 897 C C . ILE A 1 110 ? -16.520 1.040 7.701 1.00 95.56 110 ILE A C 1
ATOM 899 O O . ILE A 1 110 ? -17.449 0.859 6.915 1.00 95.56 110 ILE A O 1
ATOM 903 N N . THR A 1 111 ? -15.583 1.964 7.507 1.00 94.69 111 THR A N 1
ATOM 904 C CA . THR A 1 111 ? -15.523 2.832 6.323 1.00 94.69 111 THR A CA 1
ATOM 905 C C . THR A 1 111 ? -14.788 2.146 5.164 1.00 94.69 111 THR A C 1
ATOM 907 O O . THR A 1 111 ? -14.094 1.143 5.346 1.00 94.69 111 THR A O 1
ATOM 910 N N . GLU A 1 112 ? -14.878 2.712 3.957 1.00 95.94 112 GLU A N 1
ATOM 911 C CA . GLU A 1 112 ? -14.027 2.300 2.828 1.00 95.94 112 GLU A CA 1
ATOM 912 C C . GLU A 1 112 ? -12.530 2.456 3.180 1.00 95.94 112 GLU A C 1
ATOM 914 O O . GLU A 1 112 ? -11.692 1.637 2.800 1.00 95.94 112 GLU A O 1
ATOM 919 N N . LEU A 1 113 ? -12.195 3.479 3.978 1.00 93.06 113 LEU A N 1
ATOM 920 C CA . LEU A 1 113 ? -10.836 3.747 4.440 1.00 93.06 113 LEU A CA 1
ATOM 921 C C . LEU A 1 113 ? -10.349 2.694 5.454 1.00 93.06 113 LEU A C 1
ATOM 923 O O . LEU A 1 113 ? -9.173 2.340 5.408 1.00 93.06 113 LEU A O 1
ATOM 927 N N . CYS A 1 114 ? -11.225 2.102 6.279 1.00 95.12 114 CYS A N 1
ATOM 928 C CA . CYS A 1 114 ? -10.879 0.919 7.085 1.00 95.12 114 CYS A CA 1
ATOM 929 C C . CYS A 1 114 ? -10.378 -0.242 6.209 1.00 95.12 114 CYS A C 1
ATOM 931 O O . CYS A 1 114 ? -9.346 -0.841 6.518 1.00 95.12 114 CYS A O 1
ATOM 933 N N . LEU A 1 115 ? -11.064 -0.548 5.098 1.00 97.88 115 LEU A N 1
ATOM 934 C CA . LEU A 1 115 ? -10.609 -1.591 4.170 1.00 97.88 115 LEU A CA 1
ATOM 935 C C . LEU A 1 115 ? -9.259 -1.220 3.550 1.00 97.88 115 LEU A C 1
ATOM 937 O O . LEU A 1 115 ? -8.319 -2.011 3.606 1.00 97.88 115 LEU A O 1
ATOM 941 N N . GLN A 1 116 ? -9.145 -0.002 3.021 1.00 95.81 116 GLN A N 1
ATOM 942 C CA . GLN A 1 116 ? -7.921 0.493 2.390 1.00 95.81 116 GLN A CA 1
ATOM 943 C C . GLN A 1 116 ? -6.709 0.408 3.329 1.00 95.81 116 GLN A C 1
ATOM 945 O O . GLN A 1 116 ? -5.653 -0.075 2.924 1.00 95.81 116 GLN A O 1
ATOM 950 N N . LEU A 1 117 ? -6.867 0.830 4.586 1.00 93.00 117 LEU A N 1
ATOM 951 C CA . LEU A 1 117 ? -5.800 0.808 5.586 1.00 93.00 117 LEU A CA 1
ATOM 952 C C . LEU A 1 117 ? -5.496 -0.600 6.112 1.00 93.00 117 LEU A C 1
ATOM 954 O O . LEU A 1 117 ? -4.351 -0.857 6.471 1.00 93.00 117 LEU A O 1
ATOM 958 N N . SER A 1 118 ? -6.450 -1.539 6.084 1.00 96.12 118 SER A N 1
ATOM 959 C CA . SER A 1 118 ? -6.195 -2.929 6.503 1.00 96.12 118 SER A CA 1
ATOM 960 C C . SER A 1 118 ? -5.127 -3.640 5.651 1.00 96.12 118 SER A C 1
ATOM 962 O O . SER A 1 118 ? -4.375 -4.454 6.183 1.00 96.12 118 SER A O 1
ATOM 964 N N . PHE A 1 119 ? -4.958 -3.254 4.377 1.00 94.88 119 PHE A N 1
ATOM 965 C CA . PHE A 1 119 ? -3.849 -3.709 3.517 1.00 94.88 119 PHE A CA 1
ATOM 966 C C . PHE A 1 119 ? -2.476 -3.120 3.899 1.00 94.88 119 PHE A C 1
ATOM 968 O O . PHE A 1 119 ? -1.442 -3.639 3.468 1.00 94.88 119 PHE A O 1
ATOM 975 N N . LEU A 1 120 ? -2.451 -2.055 4.709 1.00 89.12 120 LEU A N 1
ATOM 976 C CA . LEU A 1 120 ? -1.236 -1.469 5.279 1.00 89.12 120 LEU A CA 1
ATOM 977 C C . LEU A 1 120 ? -0.913 -2.063 6.661 1.00 89.12 120 LEU A C 1
ATOM 979 O O . LEU A 1 120 ? 0.240 -2.400 6.924 1.00 89.12 120 LEU A O 1
ATOM 983 N N . GLY A 1 121 ? -1.922 -2.227 7.526 1.00 89.94 121 GLY A N 1
ATOM 984 C CA . GLY A 1 121 ? -1.779 -2.854 8.850 1.00 89.94 121 GLY A CA 1
ATOM 985 C C . GLY A 1 121 ? -1.591 -4.374 8.809 1.00 89.94 121 GLY A C 1
ATOM 986 O O . GLY A 1 121 ? -1.048 -4.959 9.741 1.00 89.94 121 GLY A O 1
ATOM 987 N N . GLY A 1 122 ? -2.023 -5.030 7.729 1.00 91.56 122 GLY A N 1
ATOM 988 C CA . GLY A 1 122 ? -1.740 -6.438 7.440 1.00 91.56 122 GLY A CA 1
ATOM 9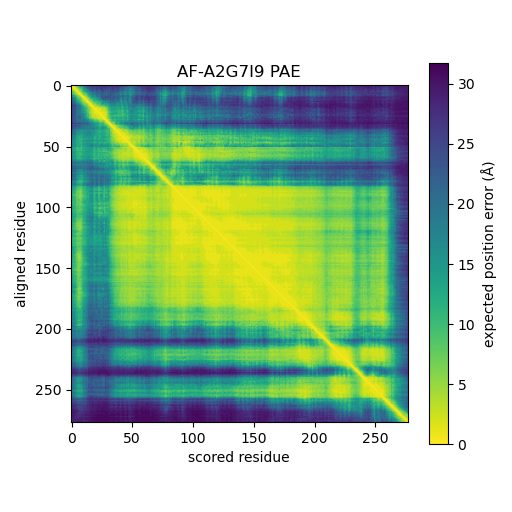89 C C . GLY A 1 122 ? -2.392 -7.463 8.369 1.00 91.56 122 GLY A C 1
ATOM 990 O O . GLY A 1 122 ? -2.023 -8.635 8.334 1.00 91.56 122 GLY A O 1
ATOM 991 N N . ASN A 1 123 ? -3.358 -7.052 9.193 1.00 94.81 123 ASN A N 1
ATOM 992 C CA . ASN A 1 123 ? -4.052 -7.953 10.104 1.00 94.81 123 ASN A CA 1
ATOM 993 C C . ASN A 1 123 ? -5.214 -8.679 9.385 1.00 94.81 123 ASN A C 1
ATOM 995 O O . ASN A 1 123 ? -6.156 -8.011 8.941 1.00 94.81 123 ASN A O 1
ATOM 999 N N . PRO A 1 124 ? -5.190 -10.024 9.280 1.00 93.50 124 PRO A N 1
ATOM 1000 C CA . PRO A 1 1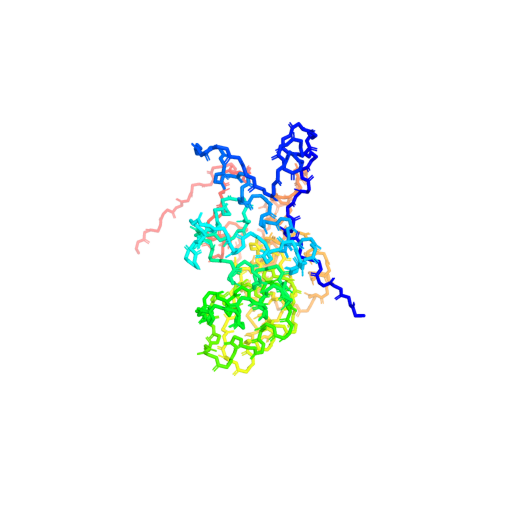24 ? -6.165 -10.770 8.487 1.00 93.50 124 PRO A CA 1
ATOM 1001 C C . PRO A 1 124 ? -7.580 -10.727 9.076 1.00 93.50 124 PRO A C 1
ATOM 1003 O O . PRO A 1 124 ? -8.538 -10.677 8.308 1.00 93.50 124 PRO A O 1
ATOM 1006 N N . ASP A 1 125 ? -7.735 -10.676 10.404 1.00 96.69 125 ASP A N 1
ATOM 1007 C CA . ASP A 1 125 ? -9.050 -10.565 11.047 1.00 96.69 125 ASP A CA 1
ATOM 1008 C C . ASP A 1 125 ? -9.727 -9.250 10.644 1.00 96.69 125 ASP A C 1
ATOM 1010 O O . ASP A 1 125 ? -10.861 -9.264 10.161 1.00 96.69 125 ASP A O 1
ATOM 1014 N N . ILE A 1 126 ? -9.010 -8.126 10.788 1.00 97.44 126 ILE A N 1
ATOM 1015 C CA . ILE A 1 126 ? -9.508 -6.789 10.427 1.00 97.44 126 ILE A CA 1
ATOM 1016 C C . ILE A 1 126 ? -9.840 -6.737 8.933 1.00 97.44 126 ILE A C 1
ATOM 1018 O O . ILE A 1 126 ? -10.935 -6.320 8.563 1.00 97.44 126 ILE A O 1
ATOM 1022 N N . MET A 1 127 ? -8.928 -7.203 8.075 1.00 96.19 127 MET A N 1
ATOM 1023 C CA . MET A 1 127 ? -9.151 -7.233 6.628 1.00 96.19 127 MET A CA 1
ATOM 1024 C C . MET A 1 127 ? -10.380 -8.084 6.263 1.00 96.19 127 MET A C 1
ATOM 1026 O O . MET A 1 127 ? -11.189 -7.662 5.436 1.00 96.19 127 MET A O 1
ATOM 1030 N N . SER A 1 128 ? -10.582 -9.234 6.919 1.00 96.69 128 SER A N 1
ATOM 1031 C CA . SER A 1 128 ? -11.749 -10.097 6.688 1.00 96.69 128 SER A CA 1
ATOM 1032 C C . SER A 1 128 ? -13.073 -9.460 7.126 1.00 96.69 128 SER A C 1
ATOM 1034 O O . SER A 1 128 ? -14.090 -9.673 6.470 1.00 96.69 128 SER A O 1
ATOM 1036 N N . GLU A 1 129 ? -13.079 -8.655 8.193 1.00 97.94 129 GLU A N 1
ATOM 1037 C CA . GLU A 1 129 ? -14.245 -7.863 8.601 1.00 97.94 129 GLU A CA 1
ATOM 1038 C C . GLU A 1 129 ? -14.521 -6.733 7.603 1.00 97.94 129 GLU A C 1
ATOM 1040 O O . GLU A 1 129 ? -15.664 -6.531 7.193 1.00 97.94 129 GLU A O 1
ATOM 1045 N N . CYS A 1 130 ? -13.479 -6.037 7.145 1.00 98.31 130 CYS A N 1
ATOM 1046 C CA . CYS A 1 130 ? -13.612 -4.949 6.180 1.00 98.31 130 CYS A CA 1
ATOM 1047 C C . CYS A 1 130 ? -14.124 -5.420 4.805 1.00 98.31 130 CYS A C 1
ATOM 1049 O O . CYS A 1 130 ? -14.986 -4.761 4.215 1.00 98.31 130 CYS A O 1
ATOM 1051 N N . LEU A 1 131 ? -13.662 -6.580 4.324 1.00 97.81 131 LEU A N 1
ATOM 1052 C CA . LEU A 1 131 ? -14.091 -7.197 3.057 1.00 97.81 131 LEU A CA 1
ATOM 1053 C C . LEU A 1 131 ? -15.560 -7.665 3.054 1.00 97.81 131 LEU A C 1
ATOM 1055 O O . LEU A 1 131 ? -16.128 -7.877 1.984 1.00 97.81 131 LEU A O 1
ATOM 1059 N N . LYS A 1 132 ? -16.202 -7.809 4.224 1.00 98.00 132 LYS A N 1
ATOM 1060 C CA . LYS A 1 132 ? -17.651 -8.089 4.325 1.00 98.00 132 LYS A CA 1
ATOM 1061 C C . LYS A 1 132 ? -18.508 -6.846 4.068 1.00 98.00 132 LYS A C 1
ATOM 1063 O O . LYS A 1 132 ? -19.688 -6.984 3.756 1.00 98.00 132 LYS A O 1
ATOM 1068 N N . CYS A 1 133 ? -17.936 -5.649 4.215 1.00 97.56 133 CYS A N 1
ATOM 1069 C CA . CYS A 1 133 ? -18.640 -4.375 4.060 1.00 97.56 133 CYS A CA 1
ATOM 1070 C C . CYS A 1 133 ? -18.302 -3.661 2.745 1.00 97.56 133 CYS A C 1
ATOM 1072 O O . CYS A 1 133 ? -19.194 -3.079 2.132 1.00 97.56 133 CYS A O 1
ATOM 1074 N N . HIS A 1 134 ? -17.040 -3.711 2.305 1.00 98.25 134 HIS A N 1
ATOM 1075 C CA . HIS A 1 134 ? -16.540 -2.939 1.159 1.00 98.25 134 HIS A CA 1
ATOM 1076 C C . HIS A 1 134 ? -15.796 -3.816 0.151 1.00 98.25 134 HIS A C 1
ATOM 1078 O O . HIS A 1 134 ? -15.246 -4.861 0.496 1.00 98.25 134 HIS A O 1
ATOM 1084 N N . LYS A 1 135 ? -15.748 -3.366 -1.107 1.00 98.00 135 LYS A N 1
ATOM 1085 C CA . LYS A 1 135 ? -14.942 -3.994 -2.165 1.00 98.00 135 LYS A CA 1
ATOM 1086 C C . LYS A 1 135 ? -13.588 -3.283 -2.294 1.00 98.00 135 LYS A C 1
ATOM 1088 O O . LYS A 1 135 ? -13.569 -2.057 -2.203 1.00 98.00 135 LYS A O 1
ATOM 1093 N N . PRO A 1 136 ? -12.478 -4.003 -2.537 1.00 98.25 136 PRO A N 1
ATOM 1094 C CA . PRO A 1 136 ? -11.178 -3.380 -2.753 1.00 98.25 136 PRO A CA 1
ATOM 1095 C C . PRO A 1 136 ? -11.126 -2.426 -3.950 1.00 98.25 136 PRO A C 1
ATOM 1097 O O . PRO A 1 136 ? -11.801 -2.615 -4.962 1.00 98.25 136 PRO A O 1
ATOM 1100 N N . ASP A 1 137 ? -10.268 -1.414 -3.836 1.00 97.31 137 ASP A N 1
ATOM 1101 C CA . ASP A 1 137 ? -10.151 -0.315 -4.792 1.00 97.31 137 ASP A CA 1
ATOM 1102 C C . ASP A 1 137 ? -8.681 -0.011 -5.182 1.00 97.31 137 ASP A C 1
ATOM 1104 O O . ASP A 1 137 ? -7.721 -0.691 -4.806 1.00 97.31 137 ASP A O 1
ATOM 1108 N N . LYS A 1 138 ? -8.479 1.073 -5.937 1.00 96.88 138 LYS A N 1
ATOM 1109 C CA . LYS A 1 138 ? -7.156 1.545 -6.376 1.00 96.88 138 LYS A CA 1
ATOM 1110 C C . LYS A 1 138 ? -6.276 2.055 -5.216 1.00 96.88 138 LYS A C 1
ATOM 1112 O O . LYS A 1 138 ? -5.052 2.041 -5.363 1.00 96.88 138 LYS A O 1
ATOM 1117 N N . LYS A 1 139 ? -6.846 2.490 -4.085 1.00 95.06 139 LYS A N 1
ATOM 1118 C CA . LYS A 1 139 ? -6.117 2.805 -2.844 1.00 95.06 139 LYS A CA 1
ATOM 1119 C C . LYS A 1 139 ? -5.738 1.539 -2.071 1.00 95.06 139 LYS A C 1
ATOM 1121 O O . LYS A 1 139 ? -4.621 1.494 -1.570 1.00 95.06 139 LYS A O 1
ATOM 1126 N N . CYS A 1 140 ? -6.575 0.499 -2.044 1.00 97.31 140 CYS A N 1
ATOM 1127 C CA . CYS A 1 140 ? -6.185 -0.815 -1.508 1.00 97.31 140 CYS A CA 1
ATOM 1128 C C . CYS A 1 140 ? -4.902 -1.318 -2.196 1.00 97.31 140 CYS A C 1
ATOM 1130 O O . CYS A 1 140 ? -3.933 -1.662 -1.524 1.00 97.31 140 CYS A O 1
ATOM 1132 N N . MET A 1 141 ? -4.837 -1.224 -3.533 1.00 97.44 141 MET A N 1
ATOM 1133 C CA . MET A 1 141 ? -3.625 -1.556 -4.298 1.00 97.44 141 MET A CA 1
ATOM 1134 C C . MET A 1 141 ? -2.431 -0.635 -3.966 1.00 97.44 141 MET A C 1
ATOM 1136 O O . MET A 1 141 ? -1.323 -1.129 -3.775 1.00 97.44 141 MET A O 1
ATOM 1140 N N . LYS A 1 142 ? -2.628 0.690 -3.820 1.00 94.62 142 LYS A N 1
ATOM 1141 C CA . LYS A 1 142 ? -1.575 1.617 -3.327 1.00 94.62 142 LYS A CA 1
ATOM 1142 C C . LYS A 1 142 ? -0.995 1.131 -1.989 1.00 94.62 142 LYS A C 1
ATOM 1144 O O . LYS A 1 142 ? 0.223 1.136 -1.828 1.00 94.62 142 LYS A O 1
ATOM 1149 N N . TYR A 1 143 ? -1.847 0.738 -1.043 1.00 93.00 143 TYR A N 1
ATOM 1150 C CA . TYR A 1 143 ? -1.421 0.367 0.306 1.00 93.00 143 TYR A CA 1
ATOM 1151 C C . TYR A 1 143 ? -0.804 -1.034 0.393 1.00 93.00 143 TYR A C 1
ATOM 1153 O O . TYR A 1 143 ? 0.177 -1.188 1.112 1.00 93.00 143 TYR A O 1
ATOM 1161 N N . ALA A 1 144 ? -1.264 -2.005 -0.403 1.00 95.81 144 ALA A N 1
ATOM 1162 C CA . ALA A 1 144 ? -0.598 -3.305 -0.551 1.00 95.81 144 ALA A CA 1
ATOM 1163 C C . ALA A 1 144 ? 0.816 -3.180 -1.157 1.00 95.81 144 ALA A C 1
ATOM 1165 O O . ALA A 1 144 ? 1.761 -3.817 -0.693 1.00 95.81 144 ALA A O 1
ATOM 1166 N N . ILE A 1 145 ? 0.993 -2.301 -2.154 1.00 92.88 145 ILE A N 1
ATOM 1167 C CA . ILE A 1 145 ? 2.323 -1.985 -2.698 1.00 92.88 145 ILE A CA 1
ATOM 1168 C C . ILE A 1 145 ? 3.196 -1.326 -1.614 1.00 92.88 145 ILE A C 1
ATOM 1170 O O . ILE A 1 145 ? 4.360 -1.692 -1.471 1.00 92.88 145 ILE A O 1
ATOM 1174 N N . MET A 1 146 ? 2.644 -0.400 -0.821 1.00 89.31 146 MET A N 1
ATOM 1175 C CA . MET A 1 146 ? 3.378 0.294 0.245 1.00 89.31 146 MET A CA 1
ATOM 1176 C C . MET A 1 146 ? 3.740 -0.599 1.448 1.00 89.31 146 MET A C 1
ATOM 1178 O O . MET A 1 146 ? 4.781 -0.381 2.067 1.00 89.31 146 MET A O 1
ATOM 1182 N N . SER A 1 147 ? 2.932 -1.609 1.789 1.00 89.94 147 SER A N 1
ATOM 1183 C CA . SER A 1 147 ? 3.251 -2.556 2.872 1.00 89.94 147 SER A CA 1
ATOM 1184 C C . SER A 1 147 ? 4.293 -3.611 2.485 1.00 89.94 147 SER A C 1
ATOM 1186 O O . SER A 1 147 ? 4.688 -4.404 3.337 1.00 89.94 147 SER A O 1
ATOM 1188 N N . HIS A 1 148 ? 4.754 -3.624 1.226 1.00 89.38 148 HIS A N 1
ATOM 1189 C CA . HIS A 1 148 ? 5.606 -4.676 0.652 1.00 89.38 148 HIS A CA 1
ATOM 1190 C C . HIS A 1 148 ? 5.016 -6.097 0.767 1.00 89.38 148 HIS A C 1
ATOM 1192 O O . HIS A 1 148 ? 5.736 -7.084 0.627 1.00 89.38 148 HIS A O 1
ATOM 1198 N N . ASN A 1 149 ? 3.702 -6.224 0.980 1.00 92.38 149 ASN A N 1
ATOM 1199 C CA . ASN A 1 149 ? 3.039 -7.520 1.044 1.00 92.38 149 ASN A CA 1
ATOM 1200 C C . ASN A 1 149 ? 2.607 -7.959 -0.367 1.00 92.38 149 ASN A C 1
ATOM 1202 O O . ASN A 1 149 ? 1.606 -7.496 -0.915 1.00 92.38 149 ASN A O 1
ATOM 1206 N N . ILE A 1 150 ? 3.388 -8.858 -0.964 1.00 93.75 150 ILE A N 1
ATOM 1207 C CA . ILE A 1 150 ? 3.160 -9.355 -2.326 1.00 93.75 150 ILE A CA 1
ATOM 1208 C C . ILE A 1 150 ? 1.975 -10.324 -2.420 1.00 93.75 150 ILE A C 1
ATOM 1210 O O . ILE A 1 150 ? 1.311 -10.363 -3.458 1.00 93.75 150 ILE A O 1
ATOM 1214 N N . ASP A 1 151 ? 1.626 -11.012 -1.334 1.00 96.25 151 ASP A N 1
ATOM 1215 C CA . ASP A 1 151 ? 0.405 -11.821 -1.254 1.00 96.25 151 ASP A CA 1
ATOM 1216 C C . ASP A 1 151 ? -0.838 -10.920 -1.407 1.00 96.25 151 ASP A C 1
ATOM 1218 O O . ASP A 1 151 ? -1.781 -11.254 -2.121 1.00 96.25 151 ASP A O 1
ATOM 1222 N N . PHE A 1 152 ? -0.813 -9.711 -0.830 1.00 96.44 152 PHE A N 1
ATOM 1223 C CA . PHE A 1 152 ? -1.871 -8.712 -1.013 1.00 96.44 152 PHE A CA 1
ATOM 1224 C C . PHE A 1 152 ? -1.870 -8.093 -2.414 1.00 96.44 152 PHE A C 1
ATOM 1226 O O . PHE A 1 152 ? -2.943 -7.893 -2.985 1.00 96.44 152 PHE A O 1
ATOM 1233 N N . VAL A 1 153 ? -0.697 -7.785 -2.982 1.00 97.31 153 VAL A N 1
ATOM 1234 C CA . VAL A 1 153 ? -0.609 -7.257 -4.357 1.00 97.31 153 VAL A CA 1
ATOM 1235 C C . VAL A 1 153 ? -1.180 -8.272 -5.351 1.00 97.31 153 VAL A C 1
ATOM 1237 O O . VAL A 1 153 ? -2.034 -7.909 -6.156 1.00 97.31 153 VAL A O 1
ATOM 1240 N N . THR A 1 154 ? -0.781 -9.543 -5.263 1.00 96.81 154 THR A N 1
ATOM 1241 C CA . THR A 1 154 ? -1.276 -10.604 -6.157 1.00 96.81 154 THR A CA 1
ATOM 1242 C C . THR A 1 154 ? -2.756 -10.924 -5.924 1.00 96.81 154 THR A C 1
ATOM 1244 O O . THR A 1 154 ? -3.495 -11.053 -6.897 1.00 96.81 154 THR A O 1
ATOM 1247 N N . TYR A 1 155 ? -3.236 -10.939 -4.675 1.00 97.00 155 TYR A N 1
ATOM 1248 C CA . TYR A 1 155 ? -4.665 -11.068 -4.356 1.00 97.00 155 TYR A CA 1
ATOM 1249 C C . TYR A 1 155 ? -5.519 -9.962 -5.002 1.00 97.00 155 TYR A C 1
ATOM 1251 O O . TYR A 1 155 ? -6.514 -10.240 -5.672 1.00 97.00 155 TYR A O 1
ATOM 1259 N N . LEU A 1 156 ? -5.125 -8.694 -4.846 1.00 97.81 156 LEU A N 1
ATOM 1260 C CA . LEU A 1 156 ? -5.846 -7.550 -5.421 1.00 97.81 156 LEU A CA 1
ATOM 1261 C C . LEU A 1 156 ? -5.791 -7.529 -6.956 1.00 97.81 156 LEU A C 1
ATOM 1263 O O . LEU A 1 156 ? -6.743 -7.108 -7.616 1.00 97.81 156 LEU A O 1
ATOM 1267 N N . MET A 1 157 ? -4.677 -7.985 -7.517 1.00 96.50 157 MET A N 1
ATOM 1268 C CA . MET A 1 157 ? -4.448 -8.096 -8.952 1.00 96.50 157 MET A CA 1
ATOM 1269 C C . MET A 1 157 ? -5.309 -9.194 -9.590 1.00 96.50 157 MET A C 1
ATOM 1271 O O . MET A 1 157 ? -5.974 -8.923 -10.587 1.00 96.50 157 MET A O 1
ATOM 1275 N N . ASN A 1 158 ? -5.339 -10.393 -9.002 1.00 96.06 158 ASN A N 1
ATOM 1276 C CA . ASN A 1 158 ? -6.010 -11.566 -9.567 1.00 96.06 158 ASN A CA 1
ATOM 1277 C C . ASN A 1 158 ? -7.512 -11.587 -9.241 1.00 96.06 158 ASN A C 1
ATOM 1279 O O . ASN A 1 158 ? -8.343 -11.590 -10.147 1.00 96.06 158 ASN A O 1
ATOM 1283 N N . GLU A 1 159 ? -7.873 -11.525 -7.957 1.00 96.88 159 GLU A N 1
ATOM 1284 C CA . GLU A 1 159 ? -9.264 -11.699 -7.509 1.00 96.88 159 GLU A CA 1
ATOM 1285 C C . GLU A 1 159 ? -10.129 -10.458 -7.786 1.00 96.88 159 GLU A C 1
ATOM 1287 O O . GLU A 1 159 ? -11.334 -10.562 -8.010 1.00 96.88 159 GLU A O 1
ATOM 1292 N N . HIS A 1 160 ? -9.516 -9.266 -7.804 1.00 96.56 160 HIS A N 1
ATOM 1293 C CA . HIS A 1 160 ? -10.219 -7.981 -7.976 1.00 96.56 160 HIS A CA 1
ATOM 1294 C C . HIS A 1 160 ? -9.851 -7.235 -9.266 1.00 96.56 160 HIS A C 1
ATOM 1296 O O . HIS A 1 160 ? -10.379 -6.150 -9.511 1.00 96.56 160 HIS A O 1
ATOM 1302 N N . ASN A 1 161 ? -8.995 -7.812 -10.121 1.00 96.12 161 ASN A N 1
ATOM 1303 C CA . ASN A 1 161 ? -8.583 -7.244 -11.416 1.00 96.12 161 ASN A CA 1
ATOM 1304 C C . ASN A 1 161 ? -7.983 -5.818 -11.311 1.00 96.12 161 ASN A C 1
ATOM 1306 O O . ASN A 1 161 ? -8.073 -5.001 -12.237 1.00 96.12 161 ASN A O 1
ATOM 1310 N N . LEU A 1 162 ? -7.372 -5.481 -10.168 1.00 96.94 162 LEU A N 1
ATOM 1311 C CA . LEU A 1 162 ? -6.830 -4.146 -9.912 1.00 96.94 162 LEU A CA 1
ATOM 1312 C C . LEU A 1 162 ? -5.430 -4.002 -10.518 1.00 96.94 162 LEU A C 1
ATOM 1314 O O . LEU A 1 162 ? -4.474 -4.631 -10.077 1.00 96.94 162 LEU A O 1
ATOM 1318 N N . LYS A 1 163 ? -5.287 -3.107 -11.502 1.00 94.75 163 LYS A N 1
ATOM 1319 C CA . LYS A 1 163 ? -3.994 -2.838 -12.152 1.00 94.75 163 LYS A CA 1
ATOM 1320 C C . LYS A 1 163 ? -2.975 -2.231 -11.179 1.00 94.75 163 LYS A C 1
ATOM 1322 O O . LYS A 1 163 ? -3.193 -1.131 -10.655 1.00 94.75 163 LYS A O 1
ATOM 1327 N N . ILE A 1 164 ? -1.832 -2.901 -11.026 1.00 95.38 164 ILE A N 1
ATOM 1328 C CA . ILE A 1 164 ? -0.622 -2.347 -10.404 1.00 95.38 164 ILE A CA 1
ATOM 1329 C C . ILE A 1 164 ? -0.186 -1.098 -11.191 1.00 95.38 164 ILE A C 1
ATOM 1331 O O . ILE A 1 164 ? -0.262 -1.064 -12.421 1.00 95.38 164 ILE A O 1
ATOM 1335 N N . LYS A 1 165 ? 0.272 -0.053 -10.492 1.00 91.75 165 LYS A N 1
ATOM 1336 C CA . LYS A 1 165 ? 0.801 1.171 -11.116 1.00 91.75 165 LYS A CA 1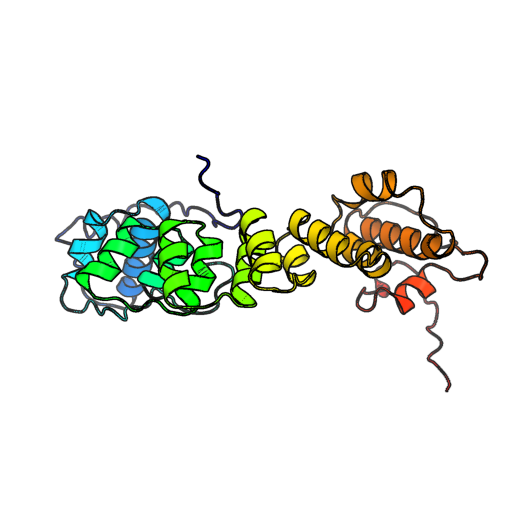
ATOM 1337 C C . LYS A 1 165 ? 2.276 1.331 -10.777 1.00 91.75 165 LYS A C 1
ATOM 1339 O O . LYS A 1 165 ? 2.598 1.523 -9.607 1.00 91.75 165 LYS A O 1
ATOM 1344 N N . VAL A 1 166 ? 3.132 1.360 -11.797 1.00 87.69 166 VAL A N 1
ATOM 1345 C CA . VAL A 1 166 ? 4.595 1.464 -11.648 1.00 87.69 166 VAL A CA 1
ATOM 1346 C C . VAL A 1 166 ? 5.004 2.654 -10.767 1.00 87.69 166 VAL A C 1
ATOM 1348 O O . VAL A 1 166 ? 5.777 2.486 -9.831 1.00 87.69 166 VAL A O 1
ATOM 1351 N N . ARG A 1 167 ? 4.356 3.820 -10.920 1.00 85.62 167 ARG A N 1
ATOM 1352 C CA . ARG A 1 167 ? 4.591 5.002 -10.062 1.00 85.62 167 ARG A CA 1
ATOM 1353 C C . ARG A 1 167 ? 4.340 4.811 -8.556 1.00 85.62 167 ARG A C 1
ATOM 1355 O O . ARG A 1 167 ? 4.749 5.661 -7.771 1.00 85.62 167 ARG A O 1
ATOM 1362 N N . TYR A 1 168 ? 3.604 3.777 -8.138 1.00 87.81 168 TYR A N 1
ATOM 1363 C CA . TYR A 1 168 ? 3.495 3.401 -6.721 1.00 87.81 168 TYR A CA 1
ATOM 1364 C C . TYR A 1 168 ? 4.592 2.417 -6.324 1.00 87.81 168 TYR A C 1
ATOM 1366 O O . TYR A 1 168 ? 5.094 2.516 -5.212 1.00 87.81 168 TYR A O 1
ATOM 1374 N N . CYS A 1 169 ? 4.998 1.517 -7.221 1.00 88.88 169 CYS A N 1
ATOM 1375 C CA . CYS A 1 169 ? 6.153 0.654 -6.998 1.00 88.88 169 CYS A CA 1
ATOM 1376 C C . CYS A 1 169 ? 7.412 1.502 -6.778 1.00 88.88 169 CYS A C 1
ATOM 1378 O O . CYS A 1 169 ? 8.079 1.314 -5.766 1.00 88.88 169 CYS A O 1
ATOM 1380 N N . ILE A 1 170 ? 7.687 2.476 -7.655 1.00 82.31 170 ILE A N 1
ATOM 1381 C CA . ILE A 1 170 ? 8.849 3.377 -7.548 1.00 82.31 170 ILE A CA 1
ATOM 1382 C C . ILE A 1 170 ? 8.762 4.213 -6.264 1.00 82.31 170 ILE A C 1
ATOM 1384 O O . ILE A 1 170 ? 9.664 4.161 -5.438 1.00 82.31 170 ILE A O 1
ATOM 1388 N N . LYS A 1 171 ? 7.630 4.899 -6.020 1.00 82.25 171 LYS A N 1
ATOM 1389 C CA . LYS A 1 171 ? 7.431 5.739 -4.818 1.00 82.25 171 LYS A CA 1
ATOM 1390 C C . LYS A 1 171 ? 7.581 4.983 -3.480 1.00 82.25 171 LYS A C 1
ATOM 1392 O O . LYS A 1 171 ? 7.785 5.626 -2.452 1.00 82.25 171 LYS A O 1
ATOM 1397 N N . TYR A 1 172 ? 7.445 3.659 -3.479 1.00 82.19 172 TYR A N 1
ATOM 1398 C CA . TYR A 1 172 ? 7.571 2.816 -2.288 1.00 82.19 172 TYR A CA 1
ATOM 1399 C C . TYR A 1 172 ? 8.687 1.759 -2.415 1.00 82.19 172 TYR A C 1
ATOM 1401 O O . TYR A 1 172 ? 8.652 0.740 -1.735 1.00 82.19 172 TYR A O 1
ATOM 1409 N N . ASP A 1 173 ? 9.660 1.955 -3.311 1.00 83.69 173 ASP A N 1
ATOM 1410 C CA . ASP A 1 173 ? 10.774 1.037 -3.615 1.00 83.69 173 ASP A CA 1
ATOM 1411 C C . ASP A 1 173 ? 10.382 -0.452 -3.806 1.00 83.69 173 ASP A C 1
ATOM 1413 O O . ASP A 1 173 ? 11.187 -1.362 -3.583 1.00 83.69 173 ASP A O 1
ATOM 1417 N N . ASN A 1 174 ? 9.132 -0.746 -4.172 1.00 86.12 174 ASN A N 1
ATOM 1418 C CA . ASN A 1 174 ? 8.608 -2.109 -4.220 1.00 86.12 174 ASN A CA 1
ATOM 1419 C C . ASN A 1 174 ? 8.901 -2.773 -5.572 1.00 86.12 174 ASN A C 1
ATOM 1421 O O . ASN A 1 174 ? 8.028 -2.933 -6.430 1.00 86.12 174 ASN A O 1
ATOM 1425 N N . ILE A 1 175 ? 10.162 -3.182 -5.711 1.00 86.75 175 ILE A N 1
ATOM 1426 C CA . ILE A 1 175 ? 10.720 -3.899 -6.863 1.00 86.75 175 ILE A CA 1
ATOM 1427 C C . ILE A 1 175 ? 9.927 -5.180 -7.172 1.00 86.75 175 ILE A C 1
ATOM 1429 O O . ILE A 1 175 ? 9.698 -5.491 -8.334 1.00 86.75 175 ILE A O 1
ATOM 1433 N N . GLN A 1 176 ? 9.457 -5.917 -6.159 1.00 89.81 176 GLN A N 1
ATOM 1434 C CA . GLN A 1 176 ? 8.700 -7.157 -6.374 1.00 89.81 176 GLN A CA 1
ATOM 1435 C C . GLN A 1 176 ? 7.334 -6.892 -7.029 1.00 89.81 176 GLN A C 1
ATOM 1437 O O . GLN A 1 176 ? 6.968 -7.577 -7.981 1.00 89.81 176 GLN A O 1
ATOM 1442 N N . ALA A 1 177 ? 6.606 -5.859 -6.589 1.00 92.00 177 ALA A N 1
ATOM 1443 C CA . ALA A 1 177 ? 5.356 -5.452 -7.236 1.00 92.00 177 ALA A CA 1
ATOM 1444 C C . ALA A 1 177 ? 5.586 -4.908 -8.660 1.00 92.00 177 ALA A C 1
ATOM 1446 O O . ALA A 1 177 ? 4.742 -5.101 -9.534 1.00 92.00 177 ALA A O 1
ATOM 1447 N N . PHE A 1 178 ? 6.728 -4.258 -8.907 1.00 89.38 178 PHE A N 1
ATOM 1448 C CA . PHE A 1 178 ? 7.134 -3.830 -10.248 1.00 89.38 178 PHE A CA 1
ATOM 1449 C C . PHE A 1 178 ? 7.422 -5.021 -11.178 1.00 89.38 178 PHE A C 1
ATOM 1451 O O . PHE A 1 178 ? 6.907 -5.048 -12.292 1.00 89.38 178 PHE A O 1
ATOM 1458 N N . LEU A 1 179 ? 8.151 -6.040 -10.710 1.00 87.88 179 LEU A N 1
ATOM 1459 C CA . LEU A 1 179 ? 8.436 -7.256 -11.484 1.00 87.88 179 LEU A CA 1
ATOM 1460 C C . LEU A 1 179 ? 7.162 -8.029 -11.854 1.00 87.88 179 LEU A C 1
ATOM 1462 O O . LEU A 1 179 ? 7.029 -8.478 -12.986 1.00 87.88 179 LEU A O 1
ATOM 1466 N N . ILE A 1 180 ? 6.187 -8.109 -10.945 1.00 91.38 180 ILE A N 1
ATOM 1467 C CA . ILE A 1 180 ? 4.875 -8.715 -11.232 1.00 91.38 180 ILE A CA 1
ATOM 1468 C C . ILE A 1 180 ? 4.098 -7.889 -12.273 1.00 91.38 180 ILE A C 1
ATOM 1470 O O . ILE A 1 180 ? 3.489 -8.440 -13.186 1.00 91.38 180 ILE A O 1
ATOM 1474 N N . ARG A 1 181 ? 4.150 -6.553 -12.190 1.00 89.81 181 ARG A N 1
ATOM 1475 C CA . ARG A 1 181 ? 3.573 -5.658 -13.211 1.00 89.81 181 ARG A CA 1
ATOM 1476 C C . ARG A 1 181 ? 4.270 -5.794 -14.569 1.00 89.81 181 ARG A C 1
ATOM 1478 O O . ARG A 1 181 ? 3.607 -5.586 -15.583 1.00 89.81 181 ARG A O 1
ATOM 1485 N N . TYR A 1 182 ? 5.559 -6.118 -14.615 1.00 86.94 182 TYR A N 1
ATOM 1486 C CA . TYR A 1 182 ? 6.244 -6.439 -15.867 1.00 86.94 182 TYR A CA 1
ATOM 1487 C C . TYR A 1 182 ? 5.720 -7.753 -16.457 1.00 86.94 182 TYR A C 1
ATOM 1489 O O . TYR A 1 182 ? 5.163 -7.725 -17.555 1.00 86.94 182 TYR A O 1
ATOM 1497 N N . ASP A 1 183 ? 5.791 -8.844 -15.689 1.00 86.50 183 ASP A N 1
ATOM 1498 C CA . ASP A 1 183 ? 5.337 -10.199 -16.051 1.00 86.50 183 ASP A CA 1
ATOM 1499 C C . ASP A 1 183 ? 3.911 -10.215 -16.640 1.00 86.50 183 ASP A C 1
ATOM 1501 O O . ASP A 1 183 ? 3.681 -10.756 -17.719 1.00 86.50 183 ASP A O 1
ATOM 1505 N N . GLN A 1 184 ? 2.973 -9.479 -16.029 1.00 84.00 184 GLN A N 1
ATOM 1506 C CA . GLN A 1 184 ? 1.597 -9.325 -16.530 1.00 84.00 184 GLN A CA 1
ATOM 1507 C C . GLN A 1 184 ? 1.442 -8.665 -17.915 1.00 84.00 184 GLN A C 1
ATOM 1509 O O . GLN A 1 184 ? 0.343 -8.678 -18.473 1.00 84.00 184 GLN A O 1
ATOM 1514 N N . THR A 1 185 ? 2.474 -7.999 -18.430 1.00 86.81 185 THR A N 1
ATOM 1515 C CA . THR A 1 185 ? 2.384 -7.160 -19.642 1.00 86.81 185 THR A CA 1
ATOM 1516 C C . THR A 1 185 ? 3.403 -7.496 -20.715 1.00 86.81 185 THR A C 1
ATOM 1518 O O . THR A 1 185 ? 3.142 -7.204 -21.878 1.00 86.81 185 THR A O 1
ATOM 1521 N N . ASN A 1 186 ? 4.549 -8.067 -20.331 1.00 83.75 186 ASN A N 1
ATOM 1522 C CA . ASN A 1 186 ? 5.722 -8.240 -21.187 1.00 83.75 186 ASN A CA 1
ATOM 1523 C C . ASN A 1 186 ? 6.164 -6.932 -21.895 1.00 83.75 186 ASN A C 1
ATOM 1525 O O . ASN A 1 186 ? 6.706 -6.957 -22.997 1.00 83.75 186 ASN A O 1
ATOM 1529 N N . ASP A 1 187 ? 5.902 -5.780 -21.263 1.00 85.94 187 ASP A N 1
ATOM 1530 C CA . ASP A 1 187 ? 6.231 -4.445 -21.771 1.00 85.94 187 ASP A CA 1
ATOM 1531 C C . ASP A 1 187 ? 7.706 -4.129 -21.484 1.00 85.94 187 ASP A C 1
ATOM 1533 O O . ASP A 1 187 ? 8.074 -3.605 -20.430 1.00 85.94 187 ASP A O 1
ATOM 1537 N N . ILE A 1 188 ? 8.554 -4.561 -22.416 1.00 82.12 188 ILE A N 1
ATOM 1538 C CA . ILE A 1 188 ? 10.016 -4.476 -22.358 1.00 82.12 188 ILE A CA 1
ATOM 1539 C C . ILE A 1 188 ? 10.528 -3.025 -22.382 1.00 82.12 188 ILE A C 1
ATOM 1541 O O . ILE A 1 188 ? 11.520 -2.715 -21.724 1.00 82.12 188 ILE A O 1
ATOM 1545 N N . GLU A 1 189 ? 9.824 -2.120 -23.066 1.00 84.62 189 GLU A N 1
ATOM 1546 C CA . GLU A 1 189 ? 10.197 -0.706 -23.178 1.00 84.62 189 GLU A CA 1
ATOM 1547 C C . GLU A 1 189 ? 9.883 0.055 -21.883 1.00 84.62 189 GLU A C 1
ATOM 1549 O O . GLU A 1 189 ? 10.787 0.678 -21.318 1.00 84.62 189 GLU A O 1
ATOM 1554 N N . ASP A 1 190 ? 8.657 -0.065 -21.347 1.00 83.88 190 ASP A N 1
ATOM 1555 C CA . ASP A 1 190 ? 8.308 0.480 -20.021 1.00 83.88 190 ASP A CA 1
ATOM 1556 C C . ASP A 1 190 ? 9.234 -0.119 -18.949 1.00 83.88 190 ASP A C 1
ATOM 1558 O O . ASP A 1 190 ? 9.716 0.589 -18.072 1.00 83.88 190 ASP A O 1
ATOM 1562 N N . PHE A 1 191 ? 9.584 -1.405 -19.039 1.00 84.12 191 PHE A N 1
ATOM 1563 C CA . PHE A 1 191 ? 10.499 -2.023 -18.079 1.00 84.12 191 PHE A CA 1
ATOM 1564 C C . PHE A 1 191 ? 11.922 -1.442 -18.111 1.00 84.12 191 PHE A C 1
ATOM 1566 O O . PHE A 1 191 ? 12.468 -1.116 -17.051 1.00 84.12 191 PHE A O 1
ATOM 1573 N N . ILE A 1 192 ? 12.530 -1.282 -19.292 1.00 81.69 192 ILE A N 1
ATOM 1574 C CA . ILE A 1 192 ? 13.881 -0.705 -19.422 1.00 81.69 192 ILE A CA 1
ATOM 1575 C C . ILE A 1 192 ? 13.890 0.778 -19.017 1.00 81.69 192 ILE A C 1
ATOM 1577 O O . ILE A 1 192 ? 14.853 1.229 -18.397 1.00 81.69 192 ILE A O 1
ATOM 1581 N N . VAL A 1 193 ? 12.818 1.528 -19.294 1.00 82.88 193 VAL A N 1
ATOM 1582 C CA . VAL A 1 193 ? 12.688 2.924 -18.843 1.00 82.88 193 VAL A CA 1
ATOM 1583 C C . VAL A 1 193 ? 12.545 2.998 -17.320 1.00 82.88 193 VAL A C 1
ATOM 1585 O O . VAL A 1 193 ? 13.360 3.628 -16.653 1.00 82.88 193 VAL A O 1
ATOM 1588 N N . GLN A 1 194 ? 11.559 2.316 -16.736 1.00 81.81 194 GLN A N 1
ATOM 1589 C CA . GLN A 1 194 ? 11.221 2.450 -15.310 1.00 81.81 194 GLN A CA 1
ATOM 1590 C C . GLN A 1 194 ? 12.273 1.800 -14.384 1.00 81.81 194 GLN A C 1
ATOM 1592 O O . GLN A 1 194 ? 12.281 2.052 -13.179 1.00 81.81 194 GLN A O 1
ATOM 1597 N N . THR A 1 195 ? 13.189 0.977 -14.916 1.00 79.00 195 THR A N 1
ATOM 1598 C CA . THR A 1 195 ? 14.343 0.466 -14.154 1.00 79.00 195 THR A CA 1
ATOM 1599 C C . THR A 1 195 ? 15.451 1.500 -13.938 1.00 79.00 195 THR A C 1
ATOM 1601 O O . THR A 1 195 ? 16.268 1.281 -13.039 1.00 79.00 195 THR A O 1
ATOM 1604 N N . SER A 1 196 ? 15.476 2.644 -14.644 1.00 77.56 196 SER A N 1
ATOM 1605 C CA . SER A 1 196 ? 16.454 3.710 -14.347 1.00 77.56 196 SER A CA 1
ATOM 1606 C C . SER A 1 196 ? 16.254 4.335 -12.963 1.00 77.56 196 SER A C 1
ATOM 1608 O O . SER A 1 196 ? 17.218 4.795 -12.354 1.00 77.56 196 SER A O 1
ATOM 1610 N N . ASP A 1 197 ? 15.028 4.284 -12.434 1.00 75.94 197 ASP A N 1
ATOM 1611 C CA . ASP A 1 197 ? 14.677 4.753 -11.087 1.00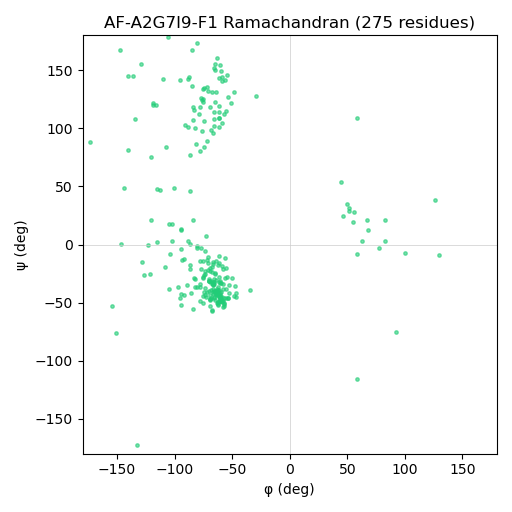 75.94 197 ASP A CA 1
ATOM 1612 C C . ASP A 1 197 ? 15.037 3.732 -9.983 1.00 75.94 197 ASP A C 1
ATOM 1614 O O . ASP A 1 197 ? 14.877 4.006 -8.793 1.00 75.94 197 ASP A O 1
ATOM 1618 N N . TYR A 1 198 ? 15.554 2.554 -10.357 1.00 75.12 198 TYR A N 1
ATOM 1619 C CA . TYR A 1 198 ? 15.910 1.462 -9.450 1.00 75.12 198 TYR A CA 1
ATOM 1620 C C . TYR A 1 198 ? 17.411 1.091 -9.535 1.00 75.12 198 TYR A C 1
ATOM 1622 O O . TYR A 1 198 ? 17.768 0.020 -10.042 1.00 75.12 198 TYR A O 1
ATOM 1630 N N . PRO A 1 199 ? 18.328 1.898 -8.962 1.00 68.00 199 PRO A N 1
ATOM 1631 C CA . PRO A 1 199 ? 19.781 1.704 -9.090 1.00 68.00 199 PRO A CA 1
ATOM 1632 C C . PRO A 1 199 ? 20.327 0.404 -8.479 1.00 68.00 199 PRO A C 1
ATOM 1634 O O . PRO A 1 199 ? 21.447 0.011 -8.779 1.00 68.00 199 PRO A O 1
ATOM 1637 N N . TYR A 1 200 ? 19.566 -0.305 -7.642 1.00 69.56 200 TYR A N 1
ATOM 1638 C CA . TYR A 1 200 ? 19.959 -1.633 -7.141 1.00 69.56 200 TYR A CA 1
ATOM 1639 C C . TYR A 1 200 ? 19.551 -2.778 -8.077 1.00 69.56 200 TYR A C 1
ATOM 1641 O O . TYR A 1 200 ? 20.133 -3.860 -8.023 1.00 69.56 200 TYR A O 1
ATOM 1649 N N . VAL A 1 201 ? 18.564 -2.546 -8.945 1.00 67.75 201 VAL A N 1
ATOM 1650 C CA . VAL A 1 201 ? 18.012 -3.552 -9.861 1.00 67.75 201 VAL A CA 1
ATOM 1651 C C . VAL A 1 201 ? 18.901 -3.708 -11.095 1.00 67.75 201 VAL A C 1
ATOM 1653 O O . VAL A 1 201 ? 19.112 -4.835 -11.546 1.00 67.75 201 VAL A O 1
ATOM 1656 N N . TRP A 1 202 ? 19.490 -2.606 -11.580 1.00 69.12 202 TRP A N 1
ATOM 1657 C CA . TRP A 1 202 ? 20.241 -2.540 -12.844 1.00 69.12 202 TRP A CA 1
ATOM 1658 C C . TRP A 1 202 ? 21.254 -3.680 -13.034 1.00 69.12 202 TRP A C 1
ATOM 1660 O O . TRP A 1 202 ? 21.284 -4.309 -14.086 1.00 69.12 202 TRP A O 1
ATOM 1670 N N . LYS A 1 203 ? 22.045 -4.001 -12.002 1.00 62.81 203 LYS A N 1
ATOM 1671 C CA . LYS A 1 203 ? 23.152 -4.957 -12.094 1.00 62.81 203 LYS A CA 1
ATOM 1672 C C . LYS A 1 203 ? 22.660 -6.394 -12.187 1.00 62.81 203 LYS A C 1
ATOM 1674 O O . LYS A 1 203 ? 23.182 -7.142 -12.995 1.00 62.81 203 LYS A O 1
ATOM 1679 N N . THR A 1 204 ? 21.668 -6.768 -11.381 1.00 66.19 204 THR A N 1
ATOM 1680 C CA . THR A 1 204 ? 21.108 -8.130 -11.355 1.00 66.19 204 THR A CA 1
ATOM 1681 C C . THR A 1 204 ? 20.205 -8.396 -12.555 1.00 66.19 204 THR A C 1
ATOM 1683 O O . THR A 1 204 ? 20.048 -9.539 -12.970 1.00 66.19 204 THR A O 1
ATOM 1686 N N . ILE A 1 205 ? 19.583 -7.356 -13.107 1.00 66.12 205 ILE A N 1
ATOM 1687 C CA . ILE A 1 205 ? 18.607 -7.496 -14.187 1.00 66.12 205 ILE A CA 1
ATOM 1688 C C . ILE A 1 205 ? 19.281 -7.327 -15.552 1.00 66.12 205 ILE A C 1
ATOM 1690 O O . ILE A 1 205 ? 19.241 -8.254 -16.359 1.00 66.12 205 ILE A O 1
ATOM 1694 N N . PHE A 1 206 ? 20.041 -6.255 -15.791 1.00 65.38 206 PHE A N 1
ATOM 1695 C CA . PHE A 1 206 ? 20.744 -6.074 -17.068 1.00 65.38 206 PHE A CA 1
ATOM 1696 C C . PHE A 1 206 ? 21.981 -6.975 -17.266 1.00 65.38 206 PHE A C 1
ATOM 1698 O O . PHE A 1 206 ? 22.549 -6.947 -18.356 1.00 65.38 206 PHE A O 1
ATOM 1705 N N . SER A 1 207 ? 22.414 -7.759 -16.265 1.00 64.88 207 SER A N 1
ATOM 1706 C CA . SER A 1 207 ? 23.409 -8.833 -16.469 1.00 64.88 207 SER A CA 1
ATOM 1707 C C . SER A 1 207 ? 22.798 -10.168 -16.890 1.00 64.88 207 SER A C 1
ATOM 1709 O O . SER A 1 207 ? 23.536 -11.040 -17.328 1.00 64.88 207 SER A O 1
ATOM 1711 N N . ASN A 1 208 ? 21.489 -10.351 -16.689 1.00 61.47 208 ASN A N 1
ATOM 1712 C CA . ASN A 1 208 ? 20.773 -11.596 -16.988 1.00 61.47 208 ASN A CA 1
ATOM 1713 C C . ASN A 1 208 ? 19.849 -11.452 -18.211 1.00 61.47 208 ASN A C 1
ATOM 1715 O O . ASN A 1 208 ? 19.501 -12.444 -18.836 1.00 61.47 208 ASN A O 1
ATOM 1719 N N . LEU A 1 209 ? 19.497 -10.219 -18.591 1.00 60.91 209 LEU A N 1
ATOM 1720 C CA . LEU A 1 209 ? 18.789 -9.876 -19.830 1.00 60.91 209 LEU A CA 1
ATOM 1721 C C . LEU A 1 209 ? 19.767 -9.680 -21.005 1.00 60.91 209 LEU A C 1
ATOM 1723 O O . LEU A 1 209 ? 19.708 -8.686 -21.724 1.00 60.91 209 LEU A O 1
ATOM 1727 N N . THR A 1 210 ? 20.721 -10.597 -21.167 1.00 54.34 210 THR A N 1
ATOM 1728 C CA . THR A 1 210 ? 21.740 -10.538 -22.233 1.00 54.34 210 THR A CA 1
ATOM 1729 C C . THR A 1 210 ? 21.242 -11.029 -23.596 1.00 54.34 210 THR A C 1
ATOM 1731 O O . THR A 1 210 ? 21.995 -10.981 -24.560 1.00 54.34 210 THR A O 1
ATOM 1734 N N . GLU A 1 211 ? 19.984 -11.467 -23.679 1.00 57.41 211 GLU A N 1
ATOM 1735 C CA . GLU A 1 211 ? 19.291 -11.915 -24.897 1.00 57.41 211 GLU A CA 1
ATOM 1736 C C . GLU A 1 211 ? 18.149 -10.945 -25.265 1.00 57.41 211 GLU A C 1
ATOM 1738 O O . GLU A 1 211 ? 17.013 -11.342 -25.511 1.00 57.41 211 GLU A O 1
ATOM 1743 N N . PHE A 1 212 ? 18.439 -9.643 -25.243 1.00 61.59 212 PHE A N 1
ATOM 1744 C CA . PHE A 1 212 ? 17.568 -8.630 -25.841 1.00 61.59 212 PHE A CA 1
ATOM 1745 C C . PHE A 1 212 ? 17.896 -8.441 -27.324 1.00 61.59 212 PHE A C 1
ATOM 1747 O O . PHE A 1 212 ? 19.062 -8.489 -27.713 1.00 61.59 212 PHE A O 1
ATOM 1754 N N . ASP A 1 213 ? 16.852 -8.199 -28.117 1.00 61.22 213 ASP A N 1
ATOM 1755 C CA . ASP A 1 213 ? 16.947 -7.913 -29.550 1.00 61.22 213 ASP A CA 1
ATOM 1756 C C . ASP A 1 213 ? 17.778 -6.644 -29.827 1.00 61.22 213 ASP A C 1
ATOM 1758 O O . ASP A 1 213 ? 17.859 -5.740 -28.980 1.00 61.22 213 ASP A O 1
ATOM 1762 N N . GLU A 1 214 ? 18.379 -6.559 -31.015 1.00 65.62 214 GLU A N 1
ATOM 1763 C CA . GLU A 1 214 ? 19.260 -5.449 -31.414 1.00 65.62 214 GLU A CA 1
ATOM 1764 C C . GLU A 1 214 ? 18.514 -4.100 -31.362 1.00 65.62 214 GLU A C 1
ATOM 1766 O O . GLU A 1 214 ? 19.081 -3.094 -30.917 1.00 65.62 214 GLU A O 1
ATOM 1771 N N . ASP A 1 215 ? 17.209 -4.113 -31.667 1.00 70.12 215 ASP A N 1
ATOM 1772 C CA . ASP A 1 215 ? 16.264 -2.989 -31.546 1.00 70.12 215 ASP A CA 1
ATOM 1773 C C . ASP A 1 215 ? 16.340 -2.254 -30.189 1.00 70.12 215 ASP A C 1
ATOM 1775 O O . ASP A 1 215 ? 16.211 -1.023 -30.121 1.00 70.12 215 ASP A O 1
ATOM 1779 N N . TYR A 1 216 ? 16.592 -2.983 -29.095 1.00 77.75 216 TYR A N 1
ATOM 1780 C CA . TYR A 1 216 ? 16.585 -2.435 -27.734 1.00 77.75 216 TYR A CA 1
ATOM 1781 C C . TYR A 1 216 ? 17.962 -1.990 -27.226 1.00 77.75 216 TYR A C 1
ATOM 1783 O O . TYR A 1 216 ? 18.047 -1.400 -26.141 1.00 77.75 216 TYR A O 1
ATOM 1791 N N . HIS A 1 217 ? 19.041 -2.199 -27.988 1.00 79.38 217 HIS A N 1
ATOM 1792 C CA . HIS A 1 217 ? 20.408 -1.943 -27.520 1.00 79.38 217 HIS A CA 1
ATOM 1793 C C . HIS A 1 217 ? 20.631 -0.481 -27.090 1.00 79.38 217 HIS A C 1
ATOM 1795 O O . HIS A 1 217 ? 21.136 -0.218 -25.995 1.00 79.38 217 HIS A O 1
ATOM 1801 N N . GLY A 1 218 ? 20.212 0.486 -27.914 1.00 83.31 218 GLY A N 1
ATOM 1802 C CA . GLY A 1 218 ? 20.367 1.915 -27.609 1.00 83.31 218 GLY A CA 1
ATOM 1803 C C . GLY A 1 218 ? 19.471 2.414 -26.468 1.00 83.31 218 GLY A C 1
ATOM 1804 O O . GLY A 1 218 ? 19.875 3.304 -25.712 1.00 83.31 218 GLY A O 1
ATOM 1805 N N . LEU A 1 219 ? 18.298 1.797 -26.275 1.00 84.50 219 LEU A N 1
ATOM 1806 C CA . LEU A 1 219 ? 17.405 2.082 -25.147 1.00 84.50 219 LEU A CA 1
ATOM 1807 C C . LEU A 1 219 ? 18.026 1.577 -23.836 1.00 84.50 219 LEU A C 1
ATOM 1809 O O . LEU A 1 219 ? 18.128 2.331 -22.868 1.00 84.50 219 LEU A O 1
ATOM 1813 N N . LEU A 1 220 ? 18.534 0.342 -23.840 1.00 79.56 220 LEU A N 1
ATOM 1814 C CA . LEU A 1 220 ? 19.253 -0.271 -22.723 1.00 79.56 220 LEU A CA 1
ATOM 1815 C C . LEU A 1 220 ? 20.524 0.506 -22.345 1.00 79.56 220 LEU A C 1
ATOM 1817 O O . LEU A 1 220 ? 20.788 0.716 -21.159 1.00 79.56 220 LEU A O 1
ATOM 1821 N N . TYR A 1 221 ? 21.311 0.937 -23.336 1.00 79.81 221 TYR A N 1
ATOM 1822 C CA . TYR A 1 221 ? 22.497 1.768 -23.113 1.00 79.81 221 TYR A CA 1
ATOM 1823 C C . TYR A 1 221 ? 22.116 3.100 -22.452 1.00 79.81 221 TYR A C 1
ATOM 1825 O O . TYR A 1 221 ? 22.706 3.492 -21.446 1.00 79.81 221 TYR A O 1
ATOM 1833 N N . THR A 1 222 ? 21.068 3.755 -22.959 1.00 82.81 222 THR A N 1
ATOM 1834 C CA . THR A 1 222 ? 20.565 5.029 -22.424 1.00 82.81 222 THR A CA 1
ATOM 1835 C C . THR A 1 222 ? 20.036 4.885 -20.992 1.00 82.81 222 THR A C 1
ATOM 1837 O O . THR A 1 222 ? 20.386 5.696 -20.136 1.00 82.81 222 THR A O 1
ATOM 1840 N N . ALA A 1 223 ? 19.284 3.822 -20.685 1.00 80.75 223 ALA A N 1
ATOM 1841 C CA . ALA A 1 223 ? 18.812 3.530 -19.327 1.00 80.75 223 ALA A CA 1
ATOM 1842 C C . ALA A 1 223 ? 19.971 3.330 -18.333 1.00 80.75 223 ALA A C 1
ATOM 1844 O O . ALA A 1 223 ? 19.959 3.897 -17.238 1.00 80.75 223 ALA A O 1
ATOM 1845 N N . LYS A 1 224 ? 21.006 2.571 -18.727 1.00 77.81 224 LYS A N 1
ATOM 1846 C CA . LYS A 1 224 ? 22.234 2.376 -17.931 1.00 77.81 224 LYS A CA 1
ATOM 1847 C C . LYS A 1 224 ? 22.980 3.692 -17.707 1.00 77.81 224 LYS A C 1
ATOM 1849 O O . LYS A 1 224 ? 23.382 3.971 -16.582 1.00 77.81 224 LYS A O 1
ATOM 1854 N N . PHE A 1 225 ? 23.125 4.508 -18.751 1.00 78.56 225 PHE A N 1
ATOM 1855 C CA . PHE A 1 225 ? 23.777 5.817 -18.691 1.00 78.56 225 PHE A CA 1
ATOM 1856 C C . PHE A 1 225 ? 23.061 6.769 -17.716 1.00 78.56 225 PHE A C 1
ATOM 1858 O O . PHE A 1 225 ? 23.718 7.389 -16.878 1.00 78.56 225 PHE A O 1
ATOM 1865 N N . ILE A 1 226 ? 21.725 6.839 -17.776 1.00 77.50 226 ILE A N 1
ATOM 1866 C CA . ILE A 1 226 ? 20.884 7.628 -16.857 1.00 77.50 226 ILE A CA 1
ATOM 1867 C C . ILE A 1 226 ? 21.029 7.125 -15.417 1.00 77.50 226 ILE A C 1
ATOM 1869 O O . ILE A 1 226 ? 21.289 7.916 -14.511 1.00 77.50 226 ILE A O 1
ATOM 1873 N N . ALA A 1 227 ? 20.898 5.812 -15.201 1.00 73.38 227 ALA A N 1
ATOM 1874 C CA . ALA A 1 227 ? 21.027 5.208 -13.877 1.00 73.38 227 ALA A CA 1
ATOM 1875 C C . ALA A 1 227 ? 22.427 5.418 -13.274 1.00 73.38 227 ALA A C 1
ATOM 1877 O O . ALA A 1 227 ? 22.553 5.579 -12.062 1.00 73.38 227 ALA A O 1
ATOM 1878 N N . HIS A 1 228 ? 23.480 5.466 -14.095 1.00 73.44 228 HIS A N 1
ATOM 1879 C CA . HIS A 1 228 ? 24.810 5.816 -13.608 1.00 73.44 228 HIS A CA 1
ATOM 1880 C C . HIS A 1 228 ? 24.880 7.299 -13.209 1.00 73.44 228 HIS A C 1
ATOM 1882 O O . HIS A 1 228 ? 25.191 7.597 -12.059 1.00 73.44 228 HIS A O 1
ATOM 1888 N N . HIS A 1 229 ? 24.489 8.226 -14.092 1.00 73.31 229 HIS A N 1
ATOM 1889 C CA . HIS A 1 229 ? 24.576 9.672 -13.834 1.00 73.31 229 HIS A CA 1
ATOM 1890 C C . HIS A 1 229 ? 23.718 10.152 -12.652 1.00 73.31 229 HIS A C 1
ATOM 1892 O O . HIS A 1 229 ? 24.155 11.020 -11.899 1.00 73.31 229 HIS A O 1
ATOM 1898 N N . ASN A 1 230 ? 22.526 9.583 -12.451 1.00 70.12 230 ASN A N 1
ATOM 1899 C CA . ASN A 1 230 ? 21.628 9.985 -11.361 1.00 70.12 230 ASN A CA 1
ATOM 1900 C C . ASN A 1 230 ? 22.121 9.557 -9.965 1.00 70.12 230 ASN A C 1
ATOM 1902 O O . ASN A 1 230 ? 21.686 10.135 -8.968 1.00 70.12 230 ASN A O 1
ATOM 1906 N N . PHE A 1 231 ? 22.993 8.544 -9.873 1.00 63.53 231 PHE A N 1
ATOM 1907 C CA . PHE A 1 231 ? 23.355 7.907 -8.598 1.00 63.53 231 PHE A CA 1
ATOM 1908 C C . PHE A 1 231 ? 24.869 7.805 -8.329 1.00 63.53 231 PHE A C 1
ATOM 1910 O O . PHE A 1 231 ? 25.261 7.605 -7.177 1.00 63.53 231 PHE A O 1
ATOM 1917 N N . TYR A 1 232 ? 25.725 7.993 -9.340 1.00 59.34 232 TYR A N 1
ATOM 1918 C CA . TYR A 1 232 ? 27.184 7.910 -9.241 1.00 59.34 232 TYR A CA 1
ATOM 1919 C C . TYR A 1 232 ? 27.853 9.096 -9.955 1.00 59.34 232 TYR A C 1
ATOM 1921 O O . TYR A 1 232 ? 27.904 9.175 -11.177 1.00 59.34 232 TYR A O 1
ATOM 1929 N N . TYR A 1 233 ? 28.410 10.021 -9.170 1.00 52.75 233 TYR A N 1
ATOM 1930 C CA . TYR A 1 233 ? 28.968 11.296 -9.646 1.00 52.75 233 TYR A CA 1
ATOM 1931 C C . TYR A 1 233 ? 30.308 11.210 -10.411 1.00 52.75 233 TYR A C 1
ATOM 1933 O O . TYR A 1 233 ? 30.897 12.258 -10.680 1.00 52.75 233 TYR A O 1
ATOM 1941 N N . ASP A 1 234 ? 30.831 10.019 -10.737 1.00 44.41 234 ASP A N 1
ATOM 1942 C CA . ASP A 1 234 ? 32.225 9.871 -11.183 1.00 44.41 234 ASP A CA 1
ATOM 1943 C C . ASP A 1 234 ? 32.418 9.303 -12.606 1.00 44.41 234 ASP A C 1
ATOM 1945 O O . ASP A 1 234 ? 32.050 8.175 -12.915 1.00 44.41 234 ASP A O 1
ATOM 1949 N N . ASN A 1 235 ? 33.101 10.118 -13.419 1.00 49.34 235 ASN A N 1
ATOM 1950 C CA . ASN A 1 235 ? 33.858 9.825 -14.645 1.00 49.34 235 ASN A CA 1
ATOM 1951 C C . ASN A 1 235 ? 33.197 9.154 -15.884 1.00 49.34 235 ASN A C 1
ATOM 1953 O O . ASN A 1 235 ? 33.159 7.940 -16.024 1.00 49.34 235 ASN A O 1
ATOM 1957 N N . LYS A 1 236 ? 33.030 9.986 -16.929 1.00 48.31 236 LYS A N 1
ATOM 1958 C CA . LYS A 1 236 ? 33.621 9.792 -18.282 1.00 48.31 236 LYS A CA 1
ATOM 1959 C C . LYS A 1 236 ? 33.169 8.621 -19.179 1.00 48.31 236 LYS A C 1
ATOM 1961 O O . LYS A 1 236 ? 33.886 8.319 -20.132 1.00 48.31 236 LYS A O 1
ATOM 1966 N N . ASP A 1 237 ? 31.997 8.031 -18.974 1.00 52.69 237 ASP A N 1
ATOM 1967 C CA . ASP A 1 237 ? 31.423 7.137 -19.996 1.00 52.69 237 ASP A CA 1
ATOM 1968 C C . ASP A 1 237 ? 31.070 7.874 -21.308 1.00 52.69 237 ASP A C 1
ATOM 1970 O O . ASP A 1 237 ? 30.891 9.096 -21.346 1.00 52.69 237 ASP A O 1
ATOM 1974 N N . ASP A 1 238 ? 31.048 7.124 -22.414 1.00 58.50 238 ASP A N 1
ATOM 1975 C CA . ASP A 1 238 ? 31.246 7.673 -23.760 1.00 58.50 238 ASP A CA 1
ATOM 1976 C C . ASP A 1 238 ? 29.976 8.265 -24.410 1.00 58.50 238 ASP A C 1
ATOM 1978 O O . ASP A 1 238 ? 29.094 7.568 -24.916 1.00 58.50 238 ASP A O 1
ATOM 1982 N N . TYR A 1 239 ? 29.937 9.598 -24.489 1.00 61.84 239 TYR A N 1
ATOM 1983 C CA . TYR A 1 239 ? 28.907 10.382 -25.183 1.00 61.84 239 TYR A CA 1
ATOM 1984 C C . TYR A 1 239 ? 28.809 10.108 -26.698 1.00 61.84 239 TYR A C 1
ATOM 1986 O O . TYR A 1 239 ? 27.876 10.596 -27.346 1.00 61.84 239 TYR A O 1
ATOM 1994 N N . HIS A 1 240 ? 29.758 9.376 -27.290 1.00 69.75 240 HIS A N 1
ATOM 1995 C CA . HIS A 1 240 ? 29.806 9.096 -28.724 1.00 69.75 240 HIS A CA 1
ATOM 1996 C C . HIS A 1 240 ? 29.023 7.847 -29.164 1.00 69.75 240 HIS A C 1
ATOM 1998 O O . HIS A 1 240 ? 29.010 7.565 -30.365 1.00 69.75 240 HIS A O 1
ATOM 2004 N N . PHE A 1 241 ? 28.320 7.151 -28.254 1.00 80.50 241 PHE A N 1
ATOM 2005 C CA . PHE A 1 241 ? 27.427 6.037 -28.608 1.00 80.50 241 PHE A CA 1
ATOM 2006 C C . PHE A 1 241 ? 26.477 6.384 -29.770 1.00 80.50 241 PHE A C 1
ATOM 2008 O O . PHE A 1 241 ? 25.778 7.406 -29.743 1.00 80.50 241 PHE A O 1
ATOM 2015 N N . LYS A 1 242 ? 26.410 5.481 -30.754 1.00 83.12 242 LYS A N 1
ATOM 2016 C CA . LYS A 1 242 ? 25.398 5.440 -31.812 1.00 83.12 242 LYS A CA 1
ATOM 2017 C C . LYS 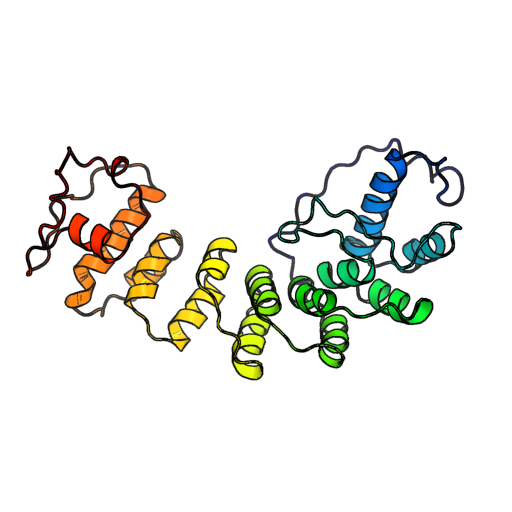A 1 242 ? 24.988 3.998 -32.098 1.00 83.12 242 LYS A C 1
ATOM 2019 O O . LYS A 1 242 ? 25.847 3.122 -32.073 1.00 83.12 242 LYS A O 1
ATOM 2024 N N . ASP A 1 243 ? 23.714 3.793 -32.418 1.00 83.06 243 ASP A N 1
ATOM 2025 C CA . ASP A 1 243 ? 23.224 2.556 -33.039 1.00 83.06 243 ASP A CA 1
ATOM 2026 C C . ASP A 1 243 ? 23.489 2.535 -34.563 1.00 83.06 243 ASP A C 1
ATOM 2028 O O . ASP A 1 243 ? 23.902 3.543 -35.150 1.00 83.06 243 ASP A O 1
ATOM 2032 N N . ASP A 1 244 ? 23.210 1.406 -35.221 1.00 83.19 244 ASP A N 1
ATOM 2033 C CA . ASP A 1 244 ? 23.374 1.237 -36.677 1.00 83.19 244 ASP A CA 1
ATOM 2034 C C . ASP A 1 244 ? 22.406 2.091 -37.520 1.00 83.19 244 ASP A C 1
ATOM 2036 O O . ASP A 1 244 ? 22.641 2.323 -38.707 1.00 83.19 244 ASP A O 1
ATOM 2040 N N . SER A 1 245 ? 21.349 2.639 -36.909 1.00 84.94 245 SER A N 1
ATOM 2041 C CA . SER A 1 245 ? 20.487 3.663 -37.522 1.00 84.94 245 SER A CA 1
ATOM 2042 C C . SER A 1 245 ? 21.004 5.099 -37.312 1.00 84.94 245 SER A C 1
ATOM 2044 O O . SER A 1 245 ? 20.394 6.064 -37.780 1.00 84.94 245 SER A O 1
ATOM 2046 N N . GLY A 1 246 ? 22.139 5.260 -36.625 1.00 84.81 246 GLY A N 1
ATOM 2047 C CA . GLY A 1 246 ? 22.803 6.528 -36.337 1.00 84.81 246 GLY A CA 1
ATOM 2048 C C . GLY A 1 246 ? 22.255 7.302 -35.132 1.00 84.81 246 GLY A C 1
ATOM 2049 O O . GLY A 1 246 ? 22.757 8.403 -34.864 1.00 84.81 246 GLY A O 1
ATOM 2050 N N . LYS A 1 247 ? 21.266 6.770 -34.396 1.00 85.62 247 LYS A N 1
ATOM 2051 C CA . LYS A 1 247 ? 20.699 7.420 -33.200 1.00 85.62 247 LYS A CA 1
ATOM 2052 C C . LYS A 1 247 ? 21.701 7.360 -32.054 1.00 85.62 247 LYS A C 1
ATOM 2054 O O . LYS A 1 247 ? 22.268 6.310 -31.775 1.00 85.62 247 LYS A O 1
ATOM 2059 N N . ASN A 1 248 ? 21.868 8.473 -31.346 1.00 85.44 248 ASN A N 1
ATOM 2060 C CA . ASN A 1 248 ? 22.667 8.549 -30.119 1.00 85.44 248 ASN A CA 1
ATOM 2061 C C . ASN A 1 248 ? 21.783 8.658 -28.864 1.00 85.44 248 ASN A C 1
ATOM 2063 O O . ASN A 1 248 ? 20.559 8.769 -28.960 1.00 85.44 248 ASN A O 1
ATOM 2067 N N . ILE A 1 249 ? 22.419 8.704 -27.689 1.00 83.12 249 ILE A N 1
ATOM 2068 C CA . ILE A 1 249 ? 21.774 8.813 -26.365 1.00 83.12 249 ILE A CA 1
ATOM 2069 C C . ILE A 1 249 ? 20.686 9.909 -26.332 1.00 83.12 249 ILE A C 1
ATOM 2071 O O . ILE A 1 249 ? 19.595 9.685 -25.819 1.00 83.12 249 ILE A O 1
ATOM 2075 N N . LEU A 1 250 ? 20.930 11.080 -26.940 1.00 82.38 250 LEU A N 1
ATOM 2076 C CA . LEU A 1 250 ? 19.971 12.196 -26.946 1.00 82.38 250 LEU A CA 1
ATOM 2077 C C . LEU A 1 250 ? 18.678 11.886 -27.722 1.00 82.38 250 LEU A C 1
ATOM 2079 O O . LEU A 1 250 ? 17.624 12.408 -27.363 1.00 82.38 250 LEU A O 1
ATOM 2083 N N . HIS A 1 251 ? 18.734 11.033 -28.751 1.00 85.50 251 HIS A N 1
ATOM 2084 C CA . HIS A 1 251 ? 17.535 10.580 -29.464 1.00 85.50 251 HIS A CA 1
ATOM 2085 C C . HIS A 1 251 ? 16.694 9.672 -28.561 1.00 85.50 251 HIS A C 1
ATOM 2087 O O . HIS A 1 251 ? 15.494 9.889 -28.423 1.00 85.50 251 HIS A O 1
ATOM 2093 N N . TYR A 1 252 ? 17.331 8.710 -27.888 1.00 84.88 252 TYR A N 1
ATOM 2094 C CA . TYR A 1 252 ? 16.658 7.804 -26.957 1.00 84.88 252 TYR A CA 1
ATOM 2095 C C . TYR A 1 252 ? 16.089 8.540 -25.732 1.00 84.88 252 TYR A C 1
ATOM 2097 O O . TYR A 1 252 ? 14.947 8.280 -25.356 1.00 84.88 252 TYR A O 1
ATOM 2105 N N . ILE A 1 253 ? 16.802 9.527 -25.170 1.00 83.69 253 ILE A N 1
ATOM 2106 C CA . ILE A 1 253 ? 16.262 10.409 -24.117 1.00 83.69 253 ILE A CA 1
ATOM 2107 C C . ILE A 1 253 ? 15.005 11.140 -24.611 1.00 83.69 253 ILE A C 1
ATOM 2109 O O . ILE A 1 253 ? 13.976 11.110 -23.938 1.00 83.69 253 ILE A O 1
ATOM 2113 N N . ALA A 1 254 ? 15.057 11.751 -25.799 1.00 83.56 254 ALA A N 1
ATOM 2114 C CA . ALA A 1 254 ? 13.932 12.500 -26.362 1.00 83.56 254 ALA A CA 1
ATOM 2115 C C . ALA A 1 254 ? 12.733 11.622 -26.779 1.00 83.56 254 ALA A C 1
ATOM 2117 O O . ALA A 1 254 ? 11.616 12.135 -26.868 1.00 83.56 254 ALA A O 1
ATOM 2118 N N . MET A 1 255 ? 12.951 10.330 -27.047 1.00 85.62 255 MET A N 1
ATOM 2119 C CA . MET A 1 255 ? 11.897 9.366 -27.385 1.00 85.62 255 MET A CA 1
ATOM 2120 C C . MET A 1 255 ? 11.238 8.742 -26.147 1.00 85.62 255 MET A C 1
ATOM 2122 O O . MET A 1 255 ? 10.018 8.602 -26.136 1.00 85.62 255 MET A O 1
ATOM 2126 N N . TYR A 1 256 ? 12.021 8.385 -25.121 1.00 83.44 256 TYR A N 1
ATOM 2127 C CA . TYR A 1 256 ? 11.573 7.492 -24.041 1.00 83.44 256 TYR A CA 1
ATOM 2128 C C . TYR A 1 256 ? 11.637 8.088 -22.624 1.00 83.44 256 TYR A C 1
ATOM 2130 O O . TYR A 1 256 ? 10.873 7.671 -21.758 1.00 83.44 256 TYR A O 1
ATOM 2138 N N . PHE A 1 257 ? 12.501 9.077 -22.367 1.00 78.88 257 PHE A N 1
ATOM 2139 C CA . PHE A 1 257 ? 12.795 9.579 -21.012 1.00 78.88 257 PHE A CA 1
ATOM 2140 C C . PHE A 1 257 ? 12.352 11.038 -20.810 1.00 78.88 257 PHE A C 1
ATOM 2142 O O . PHE A 1 257 ? 13.092 11.891 -20.310 1.00 78.88 257 PHE A O 1
ATOM 2149 N N . THR A 1 258 ? 11.119 11.352 -21.215 1.00 67.81 258 THR A N 1
ATOM 2150 C CA . THR A 1 258 ? 10.563 12.710 -21.126 1.00 67.81 258 THR A CA 1
ATOM 2151 C C . THR A 1 258 ? 10.401 13.160 -19.670 1.00 67.81 258 THR A C 1
ATOM 2153 O O . THR A 1 258 ? 9.497 12.697 -18.974 1.00 67.81 258 THR A O 1
ATOM 2156 N N . GLY A 1 259 ? 11.242 14.095 -19.224 1.00 63.91 259 GLY A N 1
ATOM 2157 C CA . GLY A 1 259 ? 11.218 14.648 -17.862 1.00 63.91 259 GLY A CA 1
ATOM 2158 C C . GLY A 1 259 ? 12.574 14.656 -17.152 1.00 63.91 259 GLY A C 1
ATOM 2159 O O . GLY A 1 259 ? 12.688 15.286 -16.105 1.00 63.91 259 GLY A O 1
ATOM 2160 N N . ILE A 1 260 ? 13.599 14.010 -17.718 1.00 61.69 260 ILE A N 1
ATOM 2161 C CA . ILE A 1 260 ? 14.984 14.130 -17.241 1.00 61.69 260 ILE A CA 1
ATOM 2162 C C . ILE A 1 260 ? 15.556 15.490 -17.657 1.00 61.69 260 ILE A C 1
ATOM 2164 O O . ILE A 1 260 ? 15.406 15.905 -18.808 1.00 61.69 260 ILE A O 1
ATOM 2168 N N . ASP A 1 261 ? 16.225 16.176 -16.728 1.00 54.88 261 ASP A N 1
ATOM 2169 C CA . ASP A 1 261 ? 16.819 17.490 -16.978 1.00 54.88 261 ASP A CA 1
ATOM 2170 C C . ASP A 1 261 ? 18.190 17.362 -17.665 1.00 54.88 261 ASP A C 1
ATOM 2172 O O . ASP A 1 261 ? 19.214 17.051 -17.052 1.00 54.88 261 ASP A O 1
ATOM 2176 N N . ILE A 1 262 ? 18.192 17.566 -18.984 1.00 52.75 262 ILE A N 1
ATOM 2177 C CA . ILE A 1 262 ? 19.348 17.313 -19.856 1.00 52.75 262 ILE A CA 1
ATOM 2178 C C . ILE A 1 262 ? 20.491 18.313 -19.593 1.00 52.75 262 ILE A C 1
ATOM 2180 O O . ILE A 1 262 ? 21.644 18.005 -19.901 1.00 52.75 262 ILE A O 1
ATOM 2184 N N . GLU A 1 263 ? 20.233 19.476 -18.977 1.00 46.84 263 GLU A N 1
ATOM 2185 C CA . GLU A 1 263 ? 21.297 20.450 -18.675 1.00 46.84 263 GLU A CA 1
ATOM 2186 C C . GLU A 1 263 ? 22.326 19.914 -17.659 1.00 46.84 263 GLU A C 1
ATOM 2188 O O . GLU A 1 263 ? 23.494 20.306 -17.708 1.00 46.84 263 GLU A O 1
ATOM 2193 N N . TYR A 1 264 ? 21.943 18.952 -16.808 1.00 45.06 264 TYR A N 1
ATOM 2194 C CA . TYR A 1 264 ? 22.860 18.282 -15.875 1.00 45.06 264 TYR A CA 1
ATOM 2195 C C . TYR A 1 264 ? 23.749 17.207 -16.524 1.00 45.06 264 TYR A C 1
ATOM 2197 O O . TYR A 1 264 ? 24.751 16.804 -15.936 1.00 45.06 264 TYR A O 1
ATOM 2205 N N . ILE A 1 265 ? 23.445 16.774 -17.753 1.00 49.62 265 ILE A N 1
ATOM 2206 C CA . ILE A 1 265 ? 24.135 15.675 -18.462 1.00 49.62 265 ILE A CA 1
ATOM 2207 C C . ILE A 1 265 ? 25.418 16.174 -19.177 1.00 49.62 265 ILE A C 1
ATOM 2209 O O . ILE A 1 265 ? 25.914 15.572 -20.120 1.00 49.62 265 ILE A O 1
ATOM 2213 N N . GLY A 1 266 ? 25.981 17.318 -18.766 1.00 42.78 266 GLY A N 1
ATOM 2214 C CA . GLY A 1 266 ? 27.317 17.788 -19.177 1.00 42.78 266 GLY A CA 1
ATOM 2215 C C . GLY A 1 266 ? 27.527 18.086 -20.674 1.00 42.78 266 GLY A C 1
ATOM 2216 O O . GLY A 1 266 ? 28.635 18.435 -21.083 1.00 42.78 266 GLY A O 1
ATOM 2217 N N . CYS A 1 267 ? 26.493 17.961 -21.510 1.00 38.00 267 CYS A N 1
ATOM 2218 C CA . CYS A 1 267 ? 26.621 18.024 -22.962 1.00 38.00 267 CYS A CA 1
ATOM 2219 C C . CYS A 1 267 ? 26.778 19.481 -23.457 1.00 38.00 267 CYS A C 1
ATOM 2221 O O . CYS A 1 267 ? 25.929 20.328 -23.159 1.00 38.00 267 CYS A O 1
ATOM 2223 N N . PRO A 1 268 ? 27.818 19.819 -24.247 1.00 31.14 268 PRO A N 1
ATOM 2224 C CA . PRO A 1 268 ? 28.093 21.198 -24.653 1.00 31.14 268 PRO A CA 1
ATOM 2225 C C . PRO A 1 268 ? 27.119 21.712 -25.730 1.00 31.14 268 PRO A C 1
ATOM 2227 O O . PRO A 1 268 ? 27.429 21.729 -26.920 1.00 31.14 268 PRO A O 1
ATOM 2230 N N . LYS A 1 269 ? 25.945 22.189 -25.293 1.00 31.52 269 LYS A N 1
ATOM 2231 C CA . LYS A 1 269 ? 24.967 22.981 -26.071 1.00 31.52 269 LYS A CA 1
ATOM 2232 C C . LYS A 1 269 ? 24.689 22.464 -27.491 1.00 31.52 269 LYS A C 1
ATOM 2234 O O . LYS A 1 269 ? 24.707 23.232 -28.459 1.00 31.52 269 LYS A O 1
ATOM 2239 N N . VAL A 1 270 ? 24.319 21.189 -27.613 1.00 35.78 270 VAL A N 1
ATOM 2240 C CA . VAL A 1 270 ? 23.594 20.723 -28.804 1.00 35.78 270 VAL A CA 1
ATOM 2241 C C . VAL A 1 270 ? 22.273 21.490 -28.862 1.00 35.78 270 VAL A C 1
ATOM 2243 O O . VAL A 1 270 ? 21.388 21.286 -28.033 1.00 35.78 270 VAL A O 1
ATOM 2246 N N . ARG A 1 271 ? 22.140 22.414 -29.821 1.00 28.33 271 ARG A N 1
ATOM 2247 C CA . ARG A 1 271 ? 20.867 23.101 -30.065 1.00 28.33 271 ARG A CA 1
ATOM 2248 C C . ARG A 1 271 ? 19.833 22.051 -30.458 1.00 28.33 271 ARG A C 1
ATOM 2250 O O . ARG A 1 271 ? 19.945 21.474 -31.537 1.00 28.33 271 ARG A O 1
ATOM 2257 N N . LEU A 1 272 ? 18.817 21.854 -29.620 1.00 31.08 272 LEU A N 1
ATOM 2258 C CA . LEU A 1 272 ? 17.608 21.142 -30.015 1.00 31.08 272 LEU A CA 1
ATOM 2259 C C . LEU A 1 272 ? 16.992 21.887 -31.203 1.00 31.08 272 LEU A C 1
ATOM 2261 O O . LEU A 1 272 ? 16.415 22.964 -31.044 1.00 31.08 272 LEU A O 1
ATOM 2265 N N . ALA A 1 273 ? 17.149 21.327 -32.401 1.00 27.62 273 ALA A N 1
ATOM 2266 C CA . ALA A 1 273 ? 16.419 21.776 -33.572 1.00 27.62 273 ALA A CA 1
ATOM 2267 C C . ALA A 1 273 ? 14.940 21.466 -33.323 1.00 27.62 273 ALA A C 1
ATOM 2269 O O . ALA A 1 273 ? 14.514 20.313 -33.388 1.00 27.62 273 ALA A O 1
ATOM 2270 N N . GLN A 1 274 ? 14.174 22.494 -32.956 1.00 29.05 274 GLN A N 1
ATOM 2271 C CA . GLN A 1 274 ? 12.731 22.375 -32.788 1.00 29.05 274 GLN A CA 1
ATOM 2272 C C . GLN A 1 274 ? 12.116 21.849 -34.089 1.00 29.05 274 GLN A C 1
ATOM 2274 O O . GLN A 1 274 ? 12.549 22.226 -35.179 1.00 29.05 274 GLN A O 1
ATOM 2279 N N . ARG A 1 275 ? 11.112 20.974 -33.967 1.00 28.22 275 ARG A N 1
ATOM 2280 C CA . ARG A 1 275 ? 10.397 20.417 -35.119 1.00 28.22 275 ARG A CA 1
ATOM 2281 C C . ARG A 1 275 ? 9.808 21.550 -35.964 1.00 28.22 275 ARG A C 1
ATOM 2283 O O . ARG A 1 275 ? 8.856 22.201 -35.536 1.00 28.22 275 ARG A O 1
ATOM 2290 N N . SER A 1 276 ? 10.335 21.727 -37.171 1.00 25.62 276 SER A N 1
ATOM 2291 C CA . SER A 1 276 ? 9.506 22.174 -38.290 1.00 25.62 276 SER A CA 1
ATOM 2292 C C . SER A 1 276 ? 8.475 21.085 -38.601 1.00 25.62 276 SER A C 1
ATOM 2294 O O . SER A 1 276 ? 8.725 19.909 -38.331 1.00 25.62 276 SER A O 1
ATOM 2296 N N . ILE A 1 277 ? 7.319 21.514 -39.109 1.00 33.25 277 ILE A N 1
ATOM 2297 C CA . ILE A 1 277 ? 6.161 20.674 -39.463 1.00 33.25 277 ILE A CA 1
ATOM 2298 C C . ILE A 1 277 ? 6.511 19.739 -40.625 1.00 33.25 277 ILE A C 1
ATOM 2300 O O . ILE A 1 277 ? 7.125 20.247 -41.590 1.00 33.25 277 ILE A O 1
#

Secondary structure (DSSP, 8-state):
------TT--------SSSSSSSSSSSS-PPPSTHHHHHHHHHHHHIIIII--HHHHHHHHTSTT--TT-EE--TTSTT--S-EEHHHHHHHHT-HHHHHHHHHHH-----HHHHHHHHHH--HHHHHHHTTT----HHHHHHHHHTT-HHHHHHHHHTS-----HHHHHHTT-HHHHHHHHHTTT-HHHHHHHGGG-TTHHHHHHTT-----GGGHHHHHHHHHHHHHHH-------TT-B-TT--BHHHHHHHH-TT--GGGS------------

pLDDT: mean 73.11, std 20.52, range [25.62, 98.31]

Mean predicted aligned error: 12.63 Å

Radius of gyration: 25.33 Å; Cα contacts (8 Å, |Δi|>4): 279; chains: 1; bounding box: 55×40×78 Å

Solvent-accessible surface area (backbone atoms only — not comparable to full-atom values): 16734 Å² total; per-residue (Å²): 134,81,81,81,71,50,86,77,69,70,80,85,74,87,77,80,79,70,67,86,61,53,45,64,82,76,83,72,68,72,82,93,52,77,76,49,59,56,52,50,31,54,52,54,45,46,40,34,61,77,65,31,39,48,82,70,48,51,70,56,65,72,40,93,86,57,52,92,78,51,54,37,72,41,93,82,48,82,97,53,98,59,65,32,40,64,58,35,46,17,19,43,51,33,12,54,53,42,35,53,47,42,39,69,78,66,63,53,80,82,48,71,61,27,38,28,26,12,41,43,22,64,30,66,69,57,33,57,57,28,57,74,78,42,80,90,51,77,58,26,51,50,24,10,39,56,40,68,38,60,71,52,41,51,44,40,34,66,80,64,66,45,80,79,54,62,77,49,21,63,76,47,71,22,59,68,63,37,52,53,53,34,68,78,63,71,47,63,65,63,48,48,54,63,41,36,82,34,75,81,50,47,64,73,46,66,68,68,57,75,86,65,60,77,90,48,49,57,53,51,50,39,28,52,52,49,29,40,62,78,74,47,96,74,82,90,75,74,87,78,52,58,45,99,87,65,51,32,54,69,54,44,39,73,73,70,48,85,84,67,71,65,85,78,67,75,66,89,75,77,77,80,77,71,84,76,135

Nearest PDB structures (foldseek):
  7cng-assembly2_B  TM=4.421E-01  e=2.772E-01  Homo sapiens